Protein AF-A0A139ADJ4-F1 (afdb_monomer_lite)

Secondary structure (DSSP, 8-state):
---HHHHHHHTHHHHHHS--SEEE-SSS-GGGGGG-TT--EEE---S-B-GGGTB-TTSPBPP-SS--EEEE--GGGB-HHHHHHHHHHHHTTS-TT--EEEEEEPPSTT--TT--GGG--HHHHHTT-TTHHHHHHHHHHHHH-TT-EEEEEESSHHHHHHHHHHH--TTS-TTEEEEE------EEE--TTT--EEE-------TT----

Organism: Gonapodya prolifera (strain JEL478) (NCBI:txid1344416)

Foldseek 3Di:
DDFPVNVCVVCLVVQQPPLDQEDEEEADALLSVVSRQNHAHYHYAYQAQDLCSQAPPVLAGAAHERHAEAEDEALLRYDLNNLVSVLVNVVVVRYVRHQEYEHEHDDWDPCDVPNDLVPDDLVNRLVPTSSNSSLVSVQVSCVSRVSYAYEYEYQDPSRLSSCCVRRPDPPGDPSYHYDYDDQDDWDWDDDPPPDIDTDRPPPPVDPPDDDD

Sequence (212 aa):
MRSAEAILLGERQTIKHLRATHLVLDGAPISMLYLFPDLRYYEGSCKEVVPSTFTTSNSRGRRHEHLESLDMCSIDRLHDDAVADLSAAIRSGCFPRLREIRVTSHPAPELEPGTNVEELDDAYALDIDLCAPTVLALLKLVDECPDISVSVICDNERMEKAFRLLYIKDDTPRRLRVSTFRQAPLTTLESPLGGGISVVDMFDVWPGQRYR

Structure (mmCIF, N/CA/C/O backbone):
data_AF-A0A139ADJ4-F1
#
_entry.id   AF-A0A139ADJ4-F1
#
loop_
_atom_site.group_PDB
_atom_site.id
_atom_site.type_symbol
_atom_site.label_atom_id
_atom_site.label_alt_id
_atom_site.label_comp_id
_atom_site.label_asym_id
_atom_site.label_entity_id
_atom_site.label_seq_id
_atom_site.pdbx_PDB_ins_code
_atom_site.Cartn_x
_atom_site.Cartn_y
_atom_site.Cartn_z
_atom_site.occupancy
_atom_site.B_iso_or_equiv
_atom_site.auth_seq_id
_atom_site.auth_comp_id
_atom_site.auth_asym_id
_atom_site.auth_atom_id
_atom_site.pdbx_PDB_model_num
ATOM 1 N N . MET A 1 1 ? 18.086 11.435 20.944 1.00 55.53 1 MET A N 1
ATOM 2 C CA . MET A 1 1 ? 16.793 11.859 20.358 1.00 55.53 1 MET A CA 1
ATOM 3 C C . MET A 1 1 ? 15.823 10.690 20.479 1.00 55.53 1 MET A C 1
ATOM 5 O O . MET A 1 1 ? 16.258 9.575 20.222 1.00 55.53 1 MET A O 1
ATOM 9 N N . ARG A 1 2 ? 14.577 10.887 20.935 1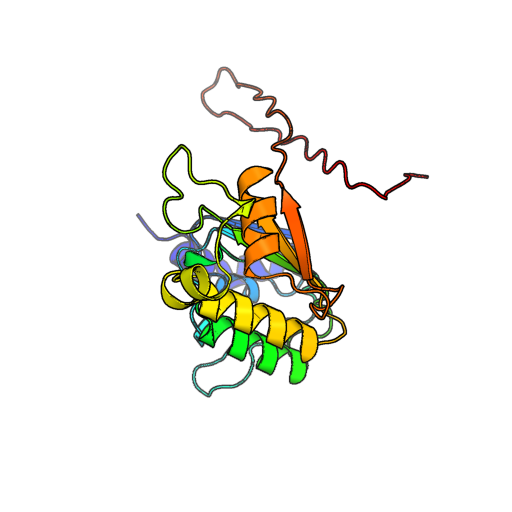.00 61.56 2 ARG A N 1
ATOM 10 C CA . ARG A 1 2 ? 13.563 9.810 20.910 1.00 61.56 2 ARG A CA 1
ATOM 11 C C . ARG A 1 2 ? 13.072 9.641 19.465 1.00 61.56 2 ARG A C 1
ATOM 13 O O . ARG A 1 2 ? 12.929 10.648 18.778 1.00 61.56 2 ARG A O 1
ATOM 20 N N . SER A 1 3 ? 12.867 8.408 19.001 1.00 75.75 3 SER A N 1
ATOM 21 C CA . SER A 1 3 ? 12.292 8.149 17.672 1.00 75.75 3 SER A CA 1
ATOM 22 C C . SER A 1 3 ? 10.836 8.629 17.609 1.00 75.75 3 SER A C 1
ATOM 24 O O . SER A 1 3 ? 10.172 8.708 18.646 1.00 75.75 3 SER A O 1
ATOM 26 N N . ALA A 1 4 ? 10.327 8.924 16.407 1.00 70.38 4 ALA A N 1
ATOM 27 C CA . ALA A 1 4 ? 8.918 9.283 16.203 1.00 70.38 4 ALA A CA 1
ATOM 28 C C . ALA A 1 4 ? 7.976 8.215 16.791 1.00 70.38 4 ALA A C 1
ATOM 30 O O . ALA A 1 4 ? 7.027 8.536 17.499 1.00 70.38 4 ALA A O 1
ATOM 31 N N . GLU A 1 5 ? 8.317 6.939 16.604 1.00 75.25 5 GLU A N 1
ATOM 32 C CA . GLU A 1 5 ? 7.621 5.804 17.211 1.00 75.25 5 GLU A CA 1
ATOM 33 C C . GLU A 1 5 ? 7.545 5.899 18.744 1.00 75.25 5 GLU A C 1
ATOM 35 O O . GLU A 1 5 ? 6.466 5.773 19.320 1.00 75.25 5 GLU A O 1
ATOM 40 N N . ALA A 1 6 ? 8.666 6.171 19.422 1.00 75.75 6 ALA A N 1
ATOM 41 C CA . ALA A 1 6 ? 8.693 6.255 20.882 1.00 75.75 6 ALA A CA 1
ATOM 42 C C . ALA A 1 6 ? 7.827 7.408 21.422 1.00 75.75 6 ALA A C 1
ATOM 44 O O . ALA A 1 6 ? 7.262 7.298 22.511 1.00 75.75 6 ALA A O 1
ATOM 45 N N . ILE A 1 7 ? 7.713 8.504 20.666 1.00 77.06 7 ILE A N 1
ATOM 46 C CA . ILE A 1 7 ? 6.838 9.633 21.000 1.00 77.06 7 ILE A CA 1
ATOM 47 C C . ILE A 1 7 ? 5.369 9.225 20.824 1.00 77.06 7 ILE A C 1
ATOM 49 O O . ILE A 1 7 ? 4.577 9.379 21.753 1.00 77.06 7 ILE A O 1
ATOM 53 N N . LEU A 1 8 ? 5.016 8.640 19.675 1.00 77.44 8 LEU A N 1
ATOM 54 C CA . LEU A 1 8 ? 3.642 8.230 19.365 1.00 77.44 8 LEU A CA 1
ATOM 55 C C . LEU A 1 8 ? 3.119 7.161 20.334 1.00 77.44 8 LEU A C 1
ATOM 57 O O . LEU A 1 8 ? 1.976 7.229 20.786 1.00 77.44 8 LEU A O 1
ATOM 61 N N . LEU A 1 9 ? 3.957 6.195 20.711 1.00 83.06 9 LEU A N 1
ATOM 62 C CA . LEU A 1 9 ? 3.585 5.173 21.690 1.00 83.06 9 LEU A CA 1
ATOM 63 C C . LEU A 1 9 ? 3.356 5.761 23.089 1.00 83.06 9 LEU A C 1
ATOM 65 O O . LEU A 1 9 ? 2.451 5.302 23.791 1.00 83.06 9 LEU A O 1
ATOM 69 N N . GLY A 1 10 ? 4.126 6.783 23.478 1.00 80.12 10 GLY A N 1
ATOM 70 C CA . GLY A 1 10 ? 3.938 7.504 24.741 1.00 80.12 10 GLY A CA 1
ATOM 71 C C . GLY A 1 10 ? 2.610 8.264 24.808 1.00 80.12 10 GLY A C 1
ATOM 72 O O . GLY A 1 10 ? 1.977 8.301 25.859 1.00 80.12 10 GLY A O 1
ATOM 73 N N . GLU A 1 11 ? 2.142 8.780 23.670 1.00 81.44 11 GLU A N 1
ATOM 74 C CA . GLU A 1 11 ? 0.928 9.602 23.553 1.00 81.44 11 GLU A CA 1
ATOM 75 C C . GLU A 1 11 ? -0.308 8.823 23.074 1.00 81.44 11 GLU A C 1
ATOM 77 O O . GLU A 1 11 ? -1.319 9.407 22.680 1.00 81.44 11 GLU A O 1
ATOM 82 N N . ARG A 1 12 ? -0.274 7.485 23.114 1.00 80.75 12 ARG A N 1
ATOM 83 C CA . ARG A 1 12 ? -1.311 6.623 22.520 1.00 80.75 12 ARG A CA 1
ATOM 84 C C . ARG A 1 12 ? -2.745 6.969 22.935 1.00 80.75 12 ARG A C 1
ATOM 86 O O . ARG A 1 12 ? -3.655 6.822 22.123 1.00 80.75 12 ARG A O 1
ATOM 93 N N . GLN A 1 13 ? -2.977 7.359 24.190 1.00 80.25 13 GLN A N 1
ATOM 94 C CA . GLN A 1 13 ? -4.330 7.714 24.642 1.00 80.25 13 GLN A CA 1
ATOM 95 C C . GLN A 1 13 ? -4.777 9.051 24.052 1.00 80.25 13 GLN A C 1
ATOM 97 O O . GLN A 1 13 ? -5.876 9.136 23.515 1.00 80.25 13 GLN A O 1
ATOM 102 N N . THR A 1 14 ? -3.899 10.053 24.068 1.00 73.94 14 THR A N 1
ATOM 103 C CA . THR A 1 14 ? -4.124 11.358 23.438 1.00 73.94 14 THR A CA 1
ATOM 104 C C . THR A 1 14 ? -4.432 11.198 21.950 1.00 73.94 14 THR A C 1
ATOM 106 O O . THR A 1 14 ? -5.425 11.735 21.463 1.00 73.94 14 THR A O 1
ATOM 109 N N . ILE A 1 15 ? -3.645 10.381 21.243 1.00 74.38 15 ILE A N 1
ATOM 110 C CA . ILE A 1 15 ? -3.785 10.144 19.799 1.00 74.38 15 ILE A CA 1
ATOM 111 C C . ILE A 1 15 ? -5.160 9.578 19.438 1.00 74.38 15 ILE A C 1
ATOM 113 O O . ILE A 1 15 ? -5.787 10.046 18.488 1.00 74.38 15 ILE A O 1
ATOM 117 N N . LYS A 1 16 ? -5.683 8.631 20.225 1.00 76.06 16 LYS A N 1
ATOM 118 C CA . LYS A 1 16 ? -7.023 8.067 19.993 1.00 76.06 16 LYS A CA 1
ATOM 119 C C . LYS A 1 16 ? -8.135 9.116 20.042 1.00 76.06 16 LYS A C 1
ATOM 121 O O . LYS A 1 16 ? -9.182 8.908 19.440 1.00 76.06 16 LYS A O 1
ATOM 126 N N . HIS A 1 17 ? -7.929 10.226 20.748 1.00 73.31 17 HIS A N 1
ATOM 127 C CA . HIS A 1 17 ? -8.907 11.307 20.842 1.00 73.31 17 HIS A CA 1
ATOM 128 C C . HIS A 1 17 ? -8.806 12.332 19.704 1.00 73.31 17 HIS A C 1
ATOM 130 O O . HIS A 1 17 ? -9.743 13.111 19.532 1.00 73.31 17 HIS A O 1
ATOM 136 N N . LEU A 1 18 ? -7.730 12.322 18.905 1.00 72.44 18 LEU A N 1
ATOM 137 C CA . LEU A 1 18 ? -7.499 13.312 17.845 1.00 72.44 18 LEU A CA 1
ATOM 138 C C . LEU A 1 18 ? -8.463 13.185 16.657 1.00 72.44 18 LEU A C 1
ATOM 140 O O . LEU A 1 18 ? -8.555 14.123 15.870 1.00 72.44 18 LEU A O 1
ATOM 144 N N . ARG A 1 19 ? -9.183 12.058 16.516 1.00 78.31 19 ARG A N 1
ATOM 145 C CA . ARG A 1 19 ? -10.105 11.778 15.391 1.00 78.31 19 ARG A CA 1
ATOM 146 C C . ARG A 1 19 ? -9.491 12.084 14.017 1.00 78.31 19 ARG A C 1
ATOM 148 O O . ARG A 1 19 ? -10.180 12.537 13.104 1.00 78.31 19 ARG A O 1
ATOM 155 N N . ALA A 1 20 ? -8.180 11.886 13.884 1.00 78.88 20 ALA A N 1
ATOM 156 C CA . ALA A 1 20 ? -7.476 12.166 12.646 1.00 78.88 20 ALA A CA 1
ATOM 157 C C . ALA A 1 20 ? -7.939 11.185 11.564 1.00 78.88 20 ALA A C 1
ATOM 159 O O . ALA A 1 20 ? -7.925 9.972 11.765 1.00 78.88 20 ALA A O 1
ATOM 160 N N . THR A 1 21 ? -8.348 11.727 10.422 1.00 84.69 21 THR A N 1
ATOM 161 C CA . THR A 1 21 ? -8.790 10.961 9.248 1.00 84.69 21 THR A CA 1
ATOM 162 C C . THR A 1 21 ? -7.719 10.902 8.165 1.00 84.69 21 THR A C 1
ATOM 164 O O . THR A 1 21 ? -7.756 10.007 7.325 1.00 84.69 21 THR A O 1
ATOM 167 N N . HIS A 1 22 ? -6.747 11.811 8.215 1.00 86.00 22 HIS A N 1
ATOM 168 C CA . HIS A 1 22 ? -5.569 11.833 7.365 1.00 86.00 22 HIS A CA 1
ATOM 169 C C . HIS A 1 22 ? -4.328 11.950 8.257 1.00 86.00 22 HIS A C 1
ATOM 171 O O . HIS A 1 22 ? -4.284 12.800 9.150 1.00 86.00 22 HIS A O 1
ATOM 177 N N . LEU A 1 23 ? -3.353 11.071 8.044 1.00 82.62 23 LEU A N 1
ATOM 178 C CA . LEU A 1 23 ? -2.097 11.024 8.772 1.00 82.62 23 LEU A CA 1
ATOM 179 C C . LEU A 1 23 ? -0.923 10.973 7.800 1.00 82.62 23 LEU A C 1
ATOM 181 O O . LEU A 1 23 ? -0.837 10.041 7.007 1.00 82.62 23 LEU A O 1
ATOM 185 N N . VAL A 1 24 ? 0.003 11.917 7.963 1.00 85.44 24 VAL A N 1
ATOM 186 C CA . VAL A 1 24 ? 1.307 11.908 7.299 1.00 85.44 24 VAL A CA 1
ATOM 187 C C . VAL A 1 24 ? 2.379 11.601 8.345 1.00 85.44 24 VAL A C 1
ATOM 189 O O . VAL A 1 24 ? 2.508 12.343 9.323 1.00 85.44 24 VAL A O 1
ATOM 192 N N . LEU A 1 25 ? 3.131 10.510 8.184 1.00 78.69 25 LEU A N 1
ATOM 193 C CA . LEU A 1 25 ? 4.227 10.134 9.083 1.00 78.69 25 LEU A CA 1
ATOM 194 C C . LEU A 1 25 ? 5.515 9.843 8.315 1.00 78.69 25 LEU A C 1
ATOM 196 O O . LEU A 1 25 ? 5.689 8.765 7.753 1.00 78.69 25 LEU A O 1
ATOM 200 N N . ASP A 1 26 ? 6.463 10.771 8.394 1.00 78.81 26 ASP A N 1
ATOM 201 C CA . ASP A 1 26 ? 7.805 10.574 7.855 1.00 78.81 26 ASP A CA 1
ATOM 202 C C . ASP A 1 26 ? 8.714 9.860 8.870 1.00 78.81 26 ASP A C 1
ATOM 204 O O . ASP A 1 26 ? 8.785 10.218 10.052 1.00 78.81 26 ASP A O 1
ATOM 208 N N . GLY A 1 27 ? 9.393 8.806 8.422 1.00 75.31 27 GLY A N 1
ATOM 209 C CA . GLY A 1 27 ? 10.384 8.060 9.194 1.00 75.31 27 GLY A CA 1
ATOM 210 C C . GLY A 1 27 ? 9.821 7.171 10.307 1.00 75.31 27 GLY A C 1
ATOM 211 O O . GLY A 1 27 ? 10.606 6.570 11.048 1.00 75.31 27 GLY A O 1
ATOM 212 N N . ALA A 1 28 ? 8.496 7.063 10.443 1.00 79.75 28 ALA A N 1
ATOM 213 C CA . ALA A 1 28 ? 7.850 6.157 11.390 1.00 79.75 28 ALA A CA 1
ATOM 214 C C . ALA A 1 28 ? 7.459 4.823 10.721 1.00 79.75 28 ALA A C 1
ATOM 216 O O . ALA A 1 28 ? 7.192 4.791 9.520 1.00 79.75 28 ALA A O 1
ATOM 217 N N . PRO A 1 29 ? 7.385 3.710 11.475 1.00 85.88 29 PRO A N 1
ATOM 218 C CA . PRO A 1 29 ? 6.854 2.456 10.947 1.00 85.88 29 PRO A CA 1
ATOM 219 C C . PRO A 1 29 ? 5.384 2.592 10.522 1.00 85.88 29 PRO A C 1
ATOM 221 O O . PRO A 1 29 ? 4.585 3.186 11.251 1.00 85.88 29 PRO A O 1
ATOM 224 N N . ILE A 1 30 ? 4.994 1.945 9.417 1.00 89.12 30 ILE A N 1
ATOM 225 C CA . ILE A 1 30 ? 3.591 1.907 8.947 1.00 89.12 30 ILE A CA 1
ATOM 226 C C . ILE A 1 30 ? 2.646 1.351 10.020 1.00 89.12 30 ILE A C 1
ATOM 228 O O . ILE A 1 30 ? 1.502 1.782 10.140 1.00 89.12 30 ILE A O 1
ATOM 232 N N . SER A 1 31 ? 3.135 0.462 10.890 1.00 89.56 31 SER A N 1
ATOM 233 C CA . SER A 1 31 ? 2.360 -0.085 12.010 1.00 89.56 31 SER A CA 1
ATOM 234 C C . SER A 1 31 ? 1.840 0.979 12.995 1.00 89.56 31 SER A C 1
ATOM 236 O O . SER A 1 31 ? 0.962 0.682 13.807 1.00 89.56 31 SER A O 1
ATOM 238 N N . MET A 1 32 ? 2.312 2.227 12.922 1.00 87.31 32 MET A N 1
ATOM 239 C CA . MET A 1 32 ? 1.748 3.337 13.693 1.00 87.31 32 MET A CA 1
ATOM 240 C C . MET A 1 32 ? 0.324 3.710 13.266 1.00 87.31 32 MET A C 1
ATOM 242 O O . MET A 1 32 ? -0.399 4.289 14.079 1.00 87.31 32 MET A O 1
ATOM 246 N N . LEU A 1 33 ? -0.131 3.323 12.066 1.00 89.12 33 LEU A N 1
ATOM 247 C CA . LEU A 1 33 ? -1.505 3.574 11.612 1.00 89.12 33 LEU A CA 1
ATOM 248 C C . LEU A 1 33 ? -2.556 3.023 12.593 1.00 89.12 33 LEU A C 1
ATOM 250 O O . LEU A 1 33 ? -3.575 3.662 12.828 1.00 89.12 33 LEU A O 1
ATOM 254 N N . TYR A 1 34 ? -2.270 1.912 13.288 1.00 91.56 34 TYR A N 1
ATOM 255 C CA . TYR A 1 34 ? -3.208 1.309 14.250 1.00 91.56 34 TYR A CA 1
ATOM 256 C C . TYR A 1 34 ? -3.380 2.114 15.549 1.00 91.56 34 TYR A C 1
ATOM 258 O O . TYR A 1 34 ? -4.182 1.739 16.410 1.00 91.56 34 TYR A O 1
ATOM 266 N N . LEU A 1 35 ? -2.625 3.201 15.737 1.00 87.12 35 LEU A N 1
ATOM 267 C CA . LEU A 1 35 ? -2.868 4.154 16.821 1.00 87.12 35 LEU A CA 1
ATOM 268 C C . LEU A 1 35 ? -4.049 5.091 16.509 1.00 87.12 35 LEU A C 1
ATOM 270 O O . LEU A 1 35 ? -4.613 5.660 17.444 1.00 87.12 35 LEU A O 1
ATOM 274 N N . PHE A 1 36 ? -4.450 5.204 15.238 1.00 87.62 36 PHE A N 1
ATOM 275 C CA . PHE A 1 36 ? -5.425 6.169 14.731 1.00 87.62 36 PHE A CA 1
ATOM 276 C C . PHE A 1 36 ? -6.691 5.454 14.230 1.00 87.62 36 PHE A C 1
ATOM 278 O O . PHE A 1 36 ? -6.807 5.167 13.046 1.00 87.62 36 PHE A O 1
ATOM 285 N N . PRO A 1 37 ? -7.670 5.158 15.102 1.00 88.81 37 PRO A N 1
ATOM 286 C CA . PRO A 1 37 ? -8.801 4.298 14.743 1.00 88.81 37 PRO A CA 1
ATOM 287 C C . PRO A 1 37 ? -9.677 4.850 13.606 1.00 88.81 37 PRO A C 1
ATOM 289 O O . PRO A 1 37 ? -10.228 4.065 12.840 1.00 88.81 37 PRO A O 1
ATOM 292 N N . ASP A 1 38 ? -9.785 6.177 13.484 1.00 85.31 38 ASP A N 1
ATOM 293 C CA . ASP A 1 38 ? -10.622 6.869 12.490 1.00 85.31 38 ASP A CA 1
ATOM 294 C C . ASP A 1 38 ? -9.893 7.164 11.167 1.00 85.31 38 ASP A C 1
ATOM 296 O O . ASP A 1 38 ? -10.443 7.838 10.288 1.00 85.31 38 ASP A O 1
ATOM 300 N N . LEU A 1 39 ? -8.658 6.676 11.021 1.00 88.31 39 LEU A N 1
ATOM 301 C CA . LEU A 1 39 ? -7.810 6.975 9.877 1.00 88.31 39 LEU A CA 1
ATOM 302 C C . LEU A 1 39 ? -8.406 6.435 8.575 1.00 88.31 39 LEU A C 1
ATOM 304 O O . LEU A 1 39 ? -8.801 5.272 8.494 1.00 88.31 39 LEU A O 1
ATOM 308 N N . ARG A 1 40 ? -8.425 7.281 7.545 1.00 90.00 40 ARG A N 1
ATOM 309 C CA . ARG A 1 40 ? -8.871 6.948 6.187 1.00 90.00 40 ARG A CA 1
ATOM 310 C C . ARG A 1 40 ? -7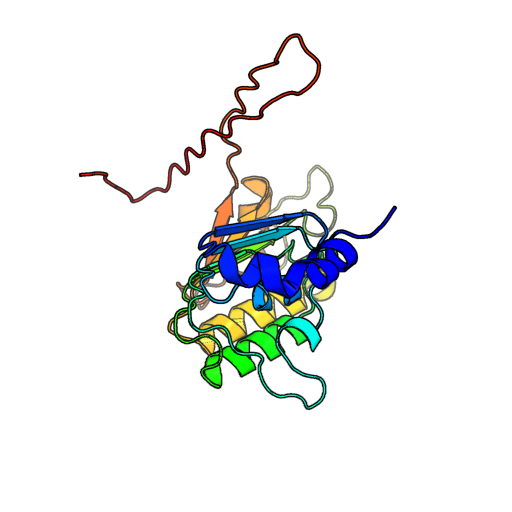.737 7.016 5.179 1.00 90.00 40 ARG A C 1
ATOM 312 O O . ARG A 1 40 ? -7.665 6.157 4.308 1.00 90.00 40 ARG A O 1
ATOM 319 N N . TYR A 1 41 ? -6.847 7.990 5.328 1.00 89.81 41 TYR A N 1
ATOM 320 C CA . TYR A 1 41 ? -5.728 8.217 4.418 1.00 89.81 41 TYR A CA 1
ATOM 321 C C . TYR A 1 41 ? -4.428 8.177 5.214 1.00 89.81 41 TYR A C 1
ATOM 323 O O . TYR A 1 41 ? -4.243 8.979 6.130 1.00 89.81 41 TYR A O 1
ATOM 331 N N . TYR A 1 42 ? -3.564 7.216 4.905 1.00 88.31 42 TYR A N 1
ATOM 332 C CA . TYR A 1 42 ? -2.220 7.140 5.464 1.00 88.31 42 TYR A CA 1
ATOM 333 C C . TYR A 1 42 ? -1.204 7.503 4.389 1.00 88.31 42 TYR A C 1
ATOM 335 O O . TYR A 1 42 ? -1.214 6.886 3.326 1.00 88.31 42 TYR A O 1
ATOM 343 N N . GLU A 1 43 ? -0.321 8.443 4.702 1.00 86.50 43 GLU A N 1
ATOM 344 C CA . GLU A 1 43 ? 0.832 8.807 3.888 1.00 86.50 43 GLU A CA 1
ATOM 345 C C . GLU A 1 43 ? 2.101 8.640 4.727 1.00 86.50 43 GLU A C 1
ATOM 347 O O . GLU A 1 43 ? 2.231 9.236 5.798 1.00 86.50 43 GLU A O 1
ATOM 352 N N . GLY A 1 44 ? 3.044 7.798 4.303 1.00 71.81 44 GLY A N 1
ATOM 353 C CA . GLY A 1 44 ? 4.228 7.562 5.124 1.00 71.81 44 GLY A CA 1
ATOM 354 C C . GLY A 1 44 ? 5.455 7.089 4.368 1.00 71.81 44 GLY A C 1
ATOM 355 O O . GLY A 1 44 ? 5.489 5.998 3.803 1.00 71.81 44 GLY A O 1
ATOM 356 N N . SER A 1 45 ? 6.529 7.866 4.473 1.00 70.69 45 SER A N 1
ATOM 357 C CA . SER A 1 45 ? 7.884 7.458 4.106 1.00 70.69 45 SER A CA 1
ATOM 358 C C . SER A 1 45 ? 8.496 6.653 5.248 1.00 70.69 45 SER A C 1
ATOM 360 O O . SER A 1 45 ? 9.208 7.164 6.114 1.00 70.69 45 SER A O 1
ATOM 362 N N . CYS A 1 46 ? 8.218 5.354 5.278 1.00 71.38 46 CYS A N 1
ATOM 363 C CA . CYS A 1 46 ? 8.890 4.461 6.215 1.00 71.38 46 CYS A CA 1
ATOM 364 C C . CYS A 1 46 ? 10.244 3.976 5.663 1.00 71.38 46 CYS A C 1
ATOM 366 O O . CYS A 1 46 ? 10.529 4.027 4.461 1.00 71.38 46 CYS A O 1
ATOM 368 N N . LYS A 1 47 ? 11.118 3.528 6.571 1.00 73.12 47 LYS A N 1
ATOM 369 C CA . LYS A 1 47 ? 12.408 2.934 6.190 1.00 73.12 47 LYS A CA 1
ATOM 370 C C . LYS A 1 47 ? 12.240 1.574 5.524 1.00 73.12 47 LYS A C 1
ATOM 372 O O . LYS A 1 47 ? 13.022 1.255 4.644 1.00 73.12 47 LYS A O 1
ATOM 377 N N . GLU A 1 48 ? 11.250 0.808 5.965 1.00 81.88 48 GLU A N 1
ATOM 378 C CA . GLU A 1 48 ? 11.018 -0.564 5.532 1.00 81.88 48 GLU A CA 1
ATOM 379 C C . GLU A 1 48 ? 9.599 -0.983 5.929 1.00 81.88 48 GLU A C 1
ATOM 381 O O . GLU A 1 48 ? 9.125 -0.630 7.019 1.00 81.88 48 GLU A O 1
ATOM 386 N N . VAL A 1 49 ? 8.937 -1.752 5.066 1.00 84.44 49 VAL A N 1
ATOM 387 C CA . VAL A 1 49 ? 7.678 -2.433 5.392 1.00 84.44 49 VAL A CA 1
ATOM 388 C C . VAL A 1 49 ? 7.958 -3.918 5.507 1.00 84.44 49 VAL A C 1
ATOM 390 O O . VAL A 1 49 ? 8.179 -4.607 4.515 1.00 84.44 49 VAL A O 1
ATOM 393 N N . VAL A 1 50 ? 7.928 -4.399 6.746 1.00 85.12 50 VAL A N 1
ATOM 394 C CA . VAL A 1 50 ? 8.172 -5.803 7.096 1.00 85.12 50 VAL A CA 1
ATOM 395 C C . VAL A 1 50 ? 6.859 -6.572 7.279 1.00 85.12 50 VAL A C 1
ATOM 397 O O . VAL A 1 50 ? 5.838 -5.945 7.591 1.00 85.12 50 VAL A O 1
ATOM 400 N N . PRO A 1 51 ? 6.860 -7.916 7.202 1.00 79.38 51 PRO A N 1
ATOM 401 C CA . PRO A 1 51 ? 5.639 -8.734 7.313 1.00 79.38 51 PRO A CA 1
ATOM 402 C C . PRO A 1 51 ? 4.807 -8.454 8.577 1.00 79.38 51 PRO A C 1
ATOM 404 O O . PRO A 1 51 ? 3.594 -8.244 8.531 1.00 79.38 51 PRO A O 1
ATOM 407 N N . SER A 1 52 ? 5.484 -8.257 9.715 1.00 86.94 52 SER A N 1
ATOM 408 C CA . SER A 1 52 ? 4.846 -7.948 11.009 1.00 86.94 52 SER A CA 1
ATOM 409 C C . SER A 1 52 ? 4.065 -6.618 11.070 1.00 86.94 52 SER A C 1
ATOM 411 O O . SER A 1 52 ? 3.430 -6.309 12.087 1.00 86.94 52 SER A O 1
ATOM 413 N N . THR A 1 53 ? 4.090 -5.823 9.996 1.00 90.38 53 THR A N 1
ATOM 414 C CA . THR A 1 53 ? 3.293 -4.598 9.845 1.00 90.38 53 THR A CA 1
ATOM 415 C C . THR A 1 53 ? 1.800 -4.908 9.793 1.00 90.38 53 THR A C 1
ATOM 417 O O . THR A 1 53 ? 1.007 -4.226 10.449 1.00 90.38 53 THR A O 1
ATOM 420 N N . PHE A 1 54 ? 1.402 -5.941 9.049 1.00 93.06 54 PHE A N 1
ATOM 421 C CA . PHE A 1 54 ? -0.009 -6.273 8.816 1.00 93.06 54 PHE A CA 1
ATOM 422 C C . PHE A 1 54 ? -0.483 -7.465 9.635 1.00 93.06 54 PHE A C 1
ATOM 424 O O . PHE A 1 54 ? -1.686 -7.680 9.768 1.00 93.06 54 PHE A O 1
ATOM 431 N N . THR A 1 55 ? 0.440 -8.191 10.258 1.00 91.75 55 THR A N 1
ATOM 432 C CA . THR A 1 55 ? 0.143 -9.337 11.111 1.00 91.75 55 THR A CA 1
ATOM 433 C C . THR A 1 55 ? 0.527 -9.082 12.571 1.00 91.75 55 THR A C 1
ATOM 435 O O . THR A 1 55 ? 1.358 -8.244 12.933 1.00 91.75 55 THR A O 1
ATOM 438 N N . THR A 1 56 ? -0.172 -9.739 13.484 1.00 89.56 56 THR A N 1
ATOM 439 C CA . THR A 1 56 ? 0.200 -9.830 14.898 1.00 89.56 56 THR A CA 1
ATOM 440 C C . THR A 1 56 ? 1.266 -10.911 15.087 1.00 89.56 56 THR A C 1
ATOM 442 O O . THR A 1 56 ? 1.511 -11.728 14.205 1.00 89.56 56 THR A O 1
ATOM 445 N N . SER A 1 57 ? 1.859 -10.993 16.280 1.00 86.88 57 SER A N 1
ATOM 446 C CA . SER A 1 57 ? 2.845 -12.035 16.618 1.00 86.88 57 SER A CA 1
ATOM 447 C C . SER A 1 57 ? 2.311 -13.474 16.550 1.00 86.88 57 SER A C 1
ATOM 449 O O . SER A 1 57 ? 3.097 -14.413 16.550 1.00 86.88 57 SER A O 1
ATOM 451 N N . ASN A 1 58 ? 0.989 -13.661 16.496 1.00 87.56 58 ASN A N 1
ATOM 452 C CA . ASN A 1 58 ? 0.334 -14.953 16.276 1.00 87.56 58 ASN A CA 1
ATOM 453 C C . ASN A 1 58 ? -0.251 -15.089 14.859 1.00 87.56 58 ASN A C 1
ATOM 455 O O . ASN A 1 58 ? -1.229 -15.815 14.677 1.00 87.56 58 ASN A O 1
ATOM 459 N N . SER A 1 59 ? 0.306 -14.356 13.889 1.00 86.19 59 SER A N 1
ATOM 460 C CA . SER A 1 59 ? -0.038 -14.422 12.461 1.00 86.19 59 SER A CA 1
ATOM 461 C C . SER A 1 59 ? -1.494 -14.075 12.133 1.00 86.19 59 SER A C 1
ATOM 463 O O . SER A 1 59 ? -2.015 -14.473 11.095 1.00 86.19 59 SER A O 1
ATOM 465 N N . ARG A 1 60 ? -2.186 -13.330 13.005 1.00 90.56 60 ARG A N 1
ATOM 466 C CA . ARG A 1 60 ? -3.524 -12.803 12.703 1.00 90.56 60 ARG A CA 1
ATOM 467 C C . ARG A 1 60 ? -3.395 -11.456 12.011 1.00 90.56 60 ARG A C 1
ATOM 469 O O . ARG A 1 60 ? -2.602 -10.623 12.438 1.00 90.56 60 ARG A O 1
ATOM 476 N N . GLY A 1 61 ? -4.218 -11.208 10.997 1.00 92.19 61 GLY A N 1
ATOM 477 C CA . GLY A 1 61 ? -4.289 -9.894 10.366 1.00 92.19 61 GLY A CA 1
ATOM 478 C C . GLY A 1 61 ? -4.677 -8.814 11.381 1.00 92.19 61 GLY A C 1
ATOM 479 O O . GLY A 1 61 ? -5.667 -8.943 12.111 1.00 92.19 61 GLY A O 1
ATOM 480 N N . ARG A 1 62 ? -3.894 -7.740 11.444 1.00 94.56 62 ARG A N 1
ATOM 481 C CA . ARG A 1 62 ? -4.231 -6.537 12.204 1.00 94.56 62 ARG A CA 1
ATOM 482 C C . ARG A 1 62 ? -5.323 -5.787 11.461 1.00 94.56 62 ARG A C 1
ATOM 484 O O . ARG A 1 62 ? -5.258 -5.614 10.252 1.00 94.56 62 ARG A O 1
ATOM 491 N N . ARG A 1 63 ? -6.341 -5.359 12.198 1.00 95.75 63 ARG A N 1
ATOM 492 C CA . ARG A 1 63 ? -7.561 -4.790 11.628 1.00 95.75 63 ARG A CA 1
ATOM 493 C C . ARG A 1 63 ? -7.544 -3.266 11.663 1.00 95.75 63 ARG A C 1
ATOM 495 O O . ARG A 1 63 ? -7.179 -2.685 12.685 1.00 95.75 63 ARG A O 1
ATOM 502 N N . HIS A 1 64 ? -8.000 -2.649 10.576 1.00 95.81 64 HIS A N 1
ATOM 503 C CA . HIS A 1 64 ? -8.260 -1.219 10.475 1.00 95.81 64 HIS A CA 1
ATOM 504 C C . HIS A 1 64 ? -9.581 -0.959 9.730 1.00 95.81 64 HIS A C 1
ATOM 506 O O . HIS A 1 64 ? -9.685 -1.162 8.523 1.00 95.81 64 HIS A O 1
ATOM 512 N N . GLU A 1 65 ? -10.608 -0.498 10.447 1.00 95.56 65 GLU A N 1
ATOM 513 C CA . GLU A 1 65 ? -11.992 -0.418 9.936 1.00 95.56 65 GLU A CA 1
ATOM 514 C C . GLU A 1 65 ? -12.208 0.656 8.869 1.00 95.56 65 GLU A C 1
ATOM 516 O O . GLU A 1 65 ? -13.099 0.542 8.024 1.00 95.56 65 GLU A O 1
ATOM 521 N N . HIS A 1 66 ? -11.438 1.739 8.954 1.00 94.94 66 HIS A N 1
ATOM 522 C CA . HIS A 1 66 ? -11.725 2.975 8.232 1.00 94.94 66 HIS A CA 1
ATOM 523 C C . HIS A 1 66 ? -10.714 3.323 7.149 1.00 94.94 66 HIS A C 1
ATOM 525 O O . HIS A 1 66 ? -10.963 4.271 6.415 1.00 94.94 66 HIS A O 1
ATOM 531 N N . LEU A 1 67 ? -9.630 2.551 7.012 1.00 96.56 67 LEU A N 1
ATOM 532 C CA . LEU A 1 67 ? -8.564 2.877 6.070 1.00 96.56 67 LEU A CA 1
ATOM 533 C C . LEU A 1 67 ? -9.091 2.706 4.645 1.00 96.56 67 LEU A C 1
ATOM 535 O O . LEU A 1 67 ? -9.594 1.637 4.312 1.00 96.56 67 LEU A O 1
ATOM 539 N N . GLU A 1 68 ? -8.989 3.756 3.839 1.00 96.06 68 GLU A N 1
ATOM 540 C CA . GLU A 1 68 ? -9.451 3.826 2.449 1.00 96.06 68 GLU A CA 1
ATOM 541 C C . GLU A 1 68 ? -8.267 3.863 1.475 1.00 96.06 68 GLU A C 1
ATOM 543 O O . GLU A 1 68 ? -8.311 3.190 0.441 1.00 96.06 68 GLU A O 1
ATOM 548 N N . SER A 1 69 ? -7.201 4.583 1.841 1.00 95.06 69 SER A N 1
ATOM 549 C CA . SER A 1 69 ? -5.956 4.693 1.078 1.00 95.06 69 SER A CA 1
ATOM 550 C C . SER A 1 69 ? -4.740 4.459 1.966 1.00 95.06 69 SER A C 1
ATOM 552 O O . SER A 1 69 ? -4.646 5.023 3.062 1.00 95.06 69 SER A O 1
ATOM 554 N N . LEU A 1 70 ? -3.799 3.665 1.464 1.00 94.62 70 LEU A N 1
ATOM 555 C CA . LEU A 1 70 ? -2.524 3.372 2.104 1.00 94.62 70 LEU A CA 1
ATOM 556 C C . LEU A 1 70 ? -1.382 3.737 1.155 1.00 94.62 70 LEU A C 1
ATOM 558 O O . LEU A 1 70 ? -1.120 3.000 0.208 1.00 94.62 70 LEU A O 1
ATOM 562 N N . ASP A 1 71 ? -0.700 4.846 1.419 1.00 91.31 71 ASP A N 1
ATOM 563 C CA . ASP A 1 71 ? 0.579 5.145 0.783 1.00 91.31 71 ASP A CA 1
ATOM 564 C C . ASP A 1 71 ? 1.701 4.447 1.550 1.00 91.31 71 ASP A C 1
ATOM 566 O O . ASP A 1 71 ? 1.896 4.659 2.754 1.00 91.31 71 ASP A O 1
ATOM 570 N N . MET A 1 72 ? 2.388 3.552 0.860 1.00 87.50 72 MET A N 1
ATOM 571 C CA . MET A 1 72 ? 3.523 2.811 1.375 1.00 87.50 72 MET A CA 1
ATOM 572 C C . MET A 1 72 ? 4.814 3.453 0.870 1.00 87.50 72 MET A C 1
ATOM 574 O O . MET A 1 72 ? 4.828 4.247 -0.065 1.00 87.50 72 MET A O 1
ATOM 578 N N . CYS A 1 73 ? 5.931 3.093 1.496 1.00 83.12 73 CYS A N 1
ATOM 579 C CA . CYS A 1 73 ? 7.229 3.557 1.033 1.00 83.12 73 CYS A CA 1
ATOM 580 C C . CYS A 1 73 ? 7.537 3.081 -0.396 1.00 83.12 73 CYS A C 1
ATOM 582 O O . CYS A 1 73 ? 6.801 2.310 -1.016 1.00 83.12 73 CYS A O 1
ATOM 584 N N . SER A 1 74 ? 8.683 3.539 -0.889 1.00 86.56 74 SER A N 1
ATOM 585 C CA . SER A 1 74 ? 9.202 3.121 -2.179 1.00 86.56 74 SER A CA 1
ATOM 586 C C . SER A 1 74 ? 9.310 1.598 -2.305 1.00 86.56 74 SER A C 1
ATOM 588 O O . SER A 1 74 ? 9.618 0.909 -1.331 1.00 86.56 74 SER A O 1
ATOM 590 N N . ILE A 1 75 ? 9.055 1.083 -3.510 1.00 87.50 75 ILE A N 1
ATOM 591 C CA . ILE A 1 75 ? 9.016 -0.350 -3.834 1.00 87.50 75 ILE A CA 1
ATOM 592 C C . ILE A 1 75 ? 10.291 -1.079 -3.381 1.00 87.50 75 ILE A C 1
ATOM 594 O O . ILE A 1 75 ? 10.192 -2.195 -2.882 1.00 87.50 75 ILE A O 1
ATOM 598 N N . ASP A 1 76 ? 11.464 -0.445 -3.468 1.00 82.81 76 ASP A N 1
ATOM 599 C CA . ASP A 1 76 ? 12.757 -0.998 -3.023 1.00 82.81 76 ASP A CA 1
ATOM 600 C C . ASP A 1 76 ? 12.843 -1.240 -1.504 1.00 82.81 76 ASP A C 1
ATOM 602 O O . ASP A 1 76 ? 13.727 -1.948 -1.028 1.00 82.81 76 ASP A O 1
ATOM 606 N N . ARG A 1 77 ? 11.923 -0.660 -0.727 1.00 84.88 77 ARG A N 1
ATOM 607 C CA . ARG A 1 77 ? 11.832 -0.782 0.738 1.00 84.88 77 ARG A CA 1
ATOM 608 C C . ARG A 1 77 ? 10.637 -1.615 1.196 1.00 84.88 77 ARG A C 1
ATOM 610 O O . ARG A 1 77 ? 10.366 -1.710 2.399 1.00 84.88 77 ARG A O 1
ATOM 617 N N . LEU A 1 78 ? 9.892 -2.172 0.250 1.00 87.56 78 LEU A N 1
ATOM 618 C CA . LEU A 1 78 ? 8.712 -2.979 0.495 1.00 87.56 78 LEU A CA 1
ATOM 619 C C . LEU A 1 78 ? 9.065 -4.443 0.254 1.00 87.56 78 LEU A C 1
ATOM 62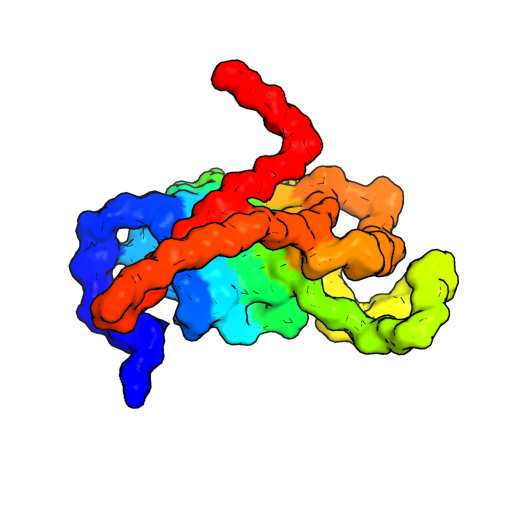1 O O . LEU A 1 78 ? 9.311 -4.848 -0.879 1.00 87.56 78 LEU A O 1
ATOM 625 N N . HIS A 1 79 ? 9.059 -5.241 1.320 1.00 90.12 79 HIS A N 1
ATOM 626 C CA . HIS A 1 79 ? 9.257 -6.681 1.198 1.00 90.12 79 HIS A CA 1
ATOM 627 C C . HIS A 1 79 ? 8.041 -7.335 0.537 1.00 90.12 79 HIS A C 1
ATOM 629 O O . HIS A 1 79 ? 6.895 -7.060 0.904 1.00 90.12 79 HIS A O 1
ATOM 635 N N . ASP A 1 80 ? 8.288 -8.252 -0.389 1.00 89.88 80 ASP A N 1
ATOM 636 C CA . ASP A 1 80 ? 7.275 -9.079 -1.045 1.00 89.88 80 ASP A CA 1
ATOM 637 C C . ASP A 1 80 ? 6.451 -9.893 -0.032 1.00 89.88 80 ASP A C 1
ATOM 639 O O . ASP A 1 80 ? 5.221 -9.933 -0.127 1.00 89.88 80 ASP A O 1
ATOM 643 N N . ASP A 1 81 ? 7.091 -10.419 1.017 1.00 91.31 81 ASP A N 1
ATOM 644 C CA . ASP A 1 81 ? 6.401 -11.068 2.142 1.00 91.31 81 ASP A CA 1
ATOM 645 C C . ASP A 1 81 ? 5.418 -10.120 2.856 1.00 91.31 81 ASP A C 1
ATOM 647 O O . ASP A 1 81 ? 4.347 -10.536 3.304 1.00 91.31 81 ASP A O 1
ATOM 651 N N . ALA A 1 82 ? 5.740 -8.826 2.951 1.00 92.12 82 ALA A N 1
ATOM 652 C CA . ALA A 1 82 ? 4.843 -7.853 3.567 1.00 92.12 82 ALA A CA 1
ATOM 653 C C . ALA A 1 82 ? 3.623 -7.556 2.685 1.00 92.12 82 ALA A C 1
ATOM 655 O O . ALA A 1 82 ? 2.518 -7.375 3.204 1.00 92.12 82 ALA A O 1
ATOM 656 N N . VAL A 1 83 ? 3.796 -7.565 1.361 1.00 94.38 83 VAL A N 1
ATOM 657 C CA . VAL A 1 83 ? 2.686 -7.474 0.400 1.00 94.38 83 VAL A CA 1
ATOM 658 C C . VAL A 1 83 ? 1.803 -8.722 0.471 1.00 94.38 83 VAL A C 1
ATOM 660 O O . VAL A 1 83 ? 0.574 -8.611 0.449 1.00 94.38 83 VAL A O 1
ATOM 663 N N . ALA A 1 84 ? 2.400 -9.908 0.622 1.00 92.94 84 ALA A N 1
ATOM 664 C CA . ALA A 1 84 ? 1.663 -11.155 0.805 1.00 92.94 84 ALA A CA 1
ATOM 665 C C . ALA A 1 84 ? 0.827 -11.148 2.100 1.00 92.94 84 ALA A C 1
ATOM 667 O O . ALA A 1 84 ? -0.361 -11.493 2.068 1.00 92.94 84 ALA A O 1
ATOM 668 N N . ASP A 1 85 ? 1.403 -10.684 3.213 1.00 93.44 85 ASP A N 1
ATOM 669 C CA . ASP A 1 85 ? 0.700 -10.515 4.492 1.00 93.44 85 ASP A CA 1
ATOM 670 C C . ASP A 1 85 ? -0.439 -9.488 4.389 1.00 93.44 85 ASP A C 1
ATOM 672 O O . ASP A 1 85 ? -1.532 -9.714 4.922 1.00 93.44 85 ASP A O 1
ATOM 676 N N . LEU A 1 86 ? -0.227 -8.384 3.663 1.00 95.06 86 LEU A N 1
ATOM 677 C CA . LEU A 1 86 ? -1.277 -7.404 3.383 1.00 95.06 86 LEU A CA 1
ATOM 678 C C . LEU A 1 86 ? -2.425 -8.029 2.578 1.00 95.06 86 LEU A C 1
ATOM 680 O O . LEU A 1 86 ? -3.584 -7.889 2.977 1.00 95.06 86 LEU A O 1
ATOM 684 N N . SER A 1 87 ? -2.127 -8.768 1.502 1.00 95.31 87 SER A N 1
ATOM 685 C CA . SER A 1 87 ? -3.144 -9.489 0.717 1.00 95.31 87 SER A CA 1
ATOM 686 C C . SER A 1 87 ? -3.950 -10.450 1.601 1.00 95.31 87 SER A C 1
ATOM 688 O O . SER A 1 87 ? -5.186 -10.451 1.584 1.00 95.31 87 SER A O 1
ATOM 690 N N . ALA A 1 88 ? -3.270 -11.241 2.437 1.00 94.00 88 ALA A N 1
ATOM 691 C CA . ALA A 1 88 ? -3.923 -12.170 3.356 1.00 94.00 88 ALA A CA 1
ATOM 692 C C . ALA A 1 88 ? -4.828 -11.447 4.370 1.00 94.00 88 ALA A C 1
ATOM 694 O O . ALA A 1 88 ? -5.951 -11.894 4.636 1.00 94.00 88 ALA A O 1
ATOM 695 N N . ALA A 1 89 ? -4.380 -10.311 4.910 1.00 94.75 89 ALA A N 1
ATOM 696 C CA . ALA A 1 89 ? -5.165 -9.501 5.834 1.00 94.75 89 ALA A CA 1
ATOM 697 C C . ALA A 1 89 ? -6.403 -8.884 5.155 1.00 94.75 89 ALA A C 1
ATOM 699 O O . ALA A 1 89 ? -7.498 -8.933 5.724 1.00 94.75 89 ALA A O 1
ATOM 700 N N . ILE A 1 90 ? -6.271 -8.362 3.929 1.00 96.31 90 ILE A N 1
ATOM 701 C CA . ILE A 1 90 ? -7.396 -7.825 3.144 1.00 96.31 90 ILE A CA 1
ATOM 702 C C . ILE A 1 90 ? -8.440 -8.918 2.901 1.00 96.31 90 ILE A C 1
ATOM 704 O O . ILE A 1 90 ? -9.609 -8.729 3.244 1.00 96.31 90 ILE A O 1
ATOM 708 N N . ARG A 1 91 ? -8.021 -10.094 2.414 1.00 95.00 91 ARG A N 1
ATOM 709 C CA . ARG A 1 91 ? -8.919 -11.242 2.182 1.00 95.00 91 ARG A CA 1
ATOM 710 C C . ARG A 1 91 ? -9.594 -11.749 3.455 1.00 95.00 91 ARG A C 1
ATOM 712 O O . ARG A 1 91 ? -10.716 -12.242 3.401 1.00 95.00 91 ARG A O 1
ATOM 719 N N . SER A 1 92 ? -8.943 -11.583 4.604 1.00 95.06 92 SER A N 1
ATOM 720 C CA . SER A 1 92 ? -9.505 -11.912 5.921 1.00 95.06 92 SER A CA 1
ATOM 721 C C . SER A 1 92 ? -10.471 -10.845 6.463 1.00 95.06 92 SER A C 1
ATOM 723 O O . SER A 1 92 ? -10.981 -10.982 7.576 1.00 95.06 92 SER A O 1
ATOM 725 N N . GLY A 1 93 ? -10.727 -9.768 5.712 1.00 95.62 93 GLY A N 1
ATOM 726 C CA . GLY A 1 93 ? -11.629 -8.687 6.110 1.00 95.62 93 GLY A CA 1
ATOM 727 C C . GLY A 1 93 ? -11.035 -7.727 7.143 1.00 95.62 93 GLY A C 1
ATOM 728 O O . GLY A 1 93 ? -11.783 -7.028 7.830 1.00 95.62 93 GLY A O 1
ATOM 729 N N . CYS A 1 94 ? -9.707 -7.682 7.283 1.00 96.56 94 CYS A N 1
ATOM 730 C CA . CYS A 1 94 ? -9.035 -6.765 8.206 1.00 96.56 94 CYS A CA 1
ATOM 731 C C . CYS A 1 94 ? -9.053 -5.308 7.721 1.00 96.56 94 CYS A C 1
ATOM 733 O O . CYS A 1 94 ? -8.915 -4.404 8.541 1.00 96.56 94 CYS A O 1
ATOM 735 N N . PHE A 1 95 ? -9.265 -5.082 6.422 1.00 97.06 95 PHE A N 1
ATOM 736 C CA . PHE A 1 95 ? -9.284 -3.760 5.790 1.00 97.06 95 PHE A CA 1
ATOM 737 C C . PHE A 1 95 ? -10.529 -3.593 4.903 1.00 97.06 95 PHE A C 1
ATOM 739 O O . PHE A 1 95 ? -10.420 -3.503 3.682 1.00 97.06 95 PHE A O 1
ATOM 746 N N . PRO A 1 96 ? -11.745 -3.573 5.480 1.00 96.69 96 PRO A N 1
ATOM 747 C CA . PRO A 1 96 ? -12.991 -3.654 4.708 1.00 96.69 96 PRO A CA 1
ATOM 748 C C . PRO A 1 96 ? -13.225 -2.461 3.765 1.00 96.69 96 PRO A C 1
ATOM 750 O O . PRO A 1 96 ? -13.972 -2.570 2.787 1.00 96.69 96 PRO A O 1
ATOM 753 N N . ARG A 1 97 ? -12.602 -1.314 4.059 1.00 96.88 97 ARG A N 1
ATOM 754 C CA . ARG A 1 97 ? -12.746 -0.068 3.298 1.00 96.88 97 ARG A CA 1
ATOM 755 C C . ARG A 1 97 ? -11.549 0.284 2.433 1.00 96.88 97 ARG A C 1
ATOM 757 O O . ARG A 1 97 ? -11.658 1.249 1.688 1.00 96.88 97 ARG A O 1
ATOM 764 N N . LEU A 1 98 ? -10.457 -0.476 2.500 1.00 97.31 98 LEU A N 1
ATOM 765 C CA . LEU A 1 98 ? -9.276 -0.167 1.706 1.00 97.31 98 LEU A CA 1
ATOM 766 C C . LEU A 1 98 ? -9.637 -0.337 0.231 1.00 97.31 98 LEU A C 1
ATOM 768 O O . LEU A 1 98 ? -10.301 -1.310 -0.137 1.00 97.31 98 LEU A O 1
ATOM 772 N N . ARG A 1 99 ? -9.269 0.648 -0.585 1.00 95.25 99 ARG A N 1
ATOM 773 C CA . ARG A 1 99 ? -9.521 0.672 -2.033 1.00 95.25 99 ARG A CA 1
ATOM 774 C C . ARG A 1 99 ? -8.275 1.042 -2.814 1.00 95.25 99 ARG A C 1
ATOM 776 O O . ARG A 1 99 ? -8.124 0.587 -3.941 1.00 95.25 99 ARG A O 1
ATOM 783 N N . GLU A 1 100 ? -7.387 1.834 -2.226 1.00 94.94 100 GLU A N 1
ATOM 784 C CA . GLU A 1 100 ? -6.178 2.289 -2.894 1.00 94.94 100 GLU A CA 1
ATOM 785 C C . GLU A 1 100 ? -4.931 1.965 -2.074 1.00 94.94 100 GLU A C 1
ATOM 787 O O . GLU A 1 100 ? -4.873 2.193 -0.866 1.00 94.94 100 GLU A O 1
ATOM 792 N N . ILE A 1 101 ? -3.929 1.433 -2.762 1.00 95.12 101 ILE A N 1
ATOM 793 C CA . ILE A 1 101 ? -2.570 1.292 -2.265 1.00 95.12 101 ILE A CA 1
ATOM 794 C C . ILE A 1 101 ? -1.677 2.118 -3.183 1.00 95.12 101 ILE A C 1
ATOM 796 O O . ILE A 1 101 ? -1.743 1.969 -4.404 1.00 95.12 101 ILE A O 1
ATOM 800 N N . ARG A 1 102 ? -0.839 2.973 -2.612 1.00 92.12 102 ARG A N 1
ATOM 801 C CA . ARG A 1 102 ? 0.159 3.739 -3.356 1.00 92.12 102 ARG A CA 1
ATOM 802 C C . ARG A 1 102 ? 1.546 3.280 -2.952 1.00 92.12 102 ARG A C 1
ATOM 804 O O . ARG A 1 102 ? 1.771 2.913 -1.802 1.00 92.12 102 ARG A O 1
ATOM 811 N N . VAL A 1 103 ? 2.438 3.235 -3.926 1.00 91.00 103 VAL A N 1
ATOM 812 C CA . VAL A 1 103 ? 3.861 2.968 -3.731 1.00 91.00 103 VAL A CA 1
ATOM 813 C C . VAL A 1 103 ? 4.631 3.904 -4.640 1.00 91.00 103 VAL A C 1
ATOM 815 O O . VAL A 1 103 ? 4.246 4.111 -5.795 1.00 91.00 103 VAL A O 1
ATOM 818 N N . THR A 1 104 ? 5.732 4.457 -4.154 1.00 87.25 104 THR A N 1
ATOM 819 C CA . THR A 1 104 ? 6.667 5.158 -5.033 1.00 87.25 104 THR A CA 1
ATOM 820 C C . THR A 1 104 ? 7.641 4.162 -5.655 1.00 87.25 104 THR A C 1
ATOM 822 O O . THR A 1 104 ? 7.927 3.102 -5.106 1.00 87.25 104 THR A O 1
ATOM 825 N N . SER A 1 105 ? 8.133 4.463 -6.845 1.00 82.38 105 SER A N 1
ATOM 826 C CA . SER A 1 105 ? 9.237 3.744 -7.465 1.00 82.38 105 SER A CA 1
ATOM 827 C C . SER A 1 105 ? 10.355 4.750 -7.680 1.00 82.38 105 SER A C 1
ATOM 829 O O . SER A 1 105 ? 10.272 5.605 -8.564 1.00 82.38 105 SER A O 1
ATOM 831 N N . HIS A 1 106 ? 11.377 4.649 -6.836 1.00 68.12 106 HIS A N 1
ATOM 832 C CA . HIS A 1 106 ? 12.688 5.263 -7.045 1.00 68.12 106 HIS A CA 1
ATOM 833 C C . HIS A 1 106 ? 13.532 4.361 -7.967 1.00 68.12 106 HIS A C 1
ATOM 835 O O . HIS A 1 106 ? 13.120 3.226 -8.222 1.00 68.12 106 HIS A O 1
ATOM 841 N N . PRO A 1 107 ? 14.619 4.868 -8.583 1.00 53.00 107 PRO A N 1
ATOM 842 C CA . PRO A 1 107 ? 15.139 4.324 -9.834 1.00 53.00 107 PRO A CA 1
ATOM 843 C C . PRO A 1 107 ? 15.378 2.814 -9.793 1.00 53.00 107 PRO A C 1
ATOM 845 O O . PRO A 1 107 ? 16.143 2.313 -8.975 1.00 53.00 107 PRO A O 1
ATOM 848 N N . ALA A 1 108 ? 14.730 2.131 -10.742 1.00 52.22 108 ALA A N 1
ATOM 849 C CA . ALA A 1 108 ? 15.102 0.806 -11.229 1.00 52.22 108 ALA A CA 1
ATOM 850 C C . ALA A 1 108 ? 16.607 0.801 -11.610 1.00 52.22 108 ALA A C 1
ATOM 852 O O . ALA A 1 108 ? 17.161 1.888 -11.831 1.00 52.22 108 ALA A O 1
ATOM 853 N N . PRO A 1 109 ? 17.274 -0.373 -11.662 1.00 51.47 109 PRO A N 1
ATOM 854 C CA . PRO A 1 109 ? 18.735 -0.507 -11.587 1.00 51.47 109 PRO A CA 1
ATOM 855 C C . PRO A 1 109 ? 19.416 0.486 -12.516 1.00 51.47 109 PRO A C 1
ATOM 857 O O . PRO A 1 109 ? 18.996 0.565 -13.665 1.00 51.47 109 PRO A O 1
ATOM 860 N N . GLU A 1 110 ? 20.392 1.247 -11.995 1.00 51.34 110 GLU A N 1
ATOM 861 C CA . GLU A 1 110 ? 21.117 2.341 -12.662 1.00 51.34 110 GLU A CA 1
ATOM 862 C C . GLU A 1 110 ? 21.122 2.194 -14.191 1.00 51.34 110 GLU A C 1
ATOM 864 O O . GLU A 1 110 ? 22.034 1.612 -14.775 1.00 51.34 110 GLU A O 1
ATOM 869 N N . LEU A 1 111 ? 20.067 2.688 -14.853 1.00 57.72 111 LEU A N 1
ATOM 870 C CA . LEU A 1 111 ? 19.994 2.632 -16.305 1.00 57.72 111 LEU A CA 1
ATOM 871 C C . LEU A 1 111 ? 21.034 3.627 -16.777 1.00 57.72 111 LEU A C 1
ATOM 873 O O . LEU A 1 111 ? 20.785 4.840 -16.729 1.00 57.72 111 LEU A O 1
ATOM 877 N N . GLU A 1 112 ? 22.197 3.117 -17.188 1.00 57.94 112 GLU A N 1
ATOM 878 C CA . GLU A 1 112 ? 23.313 3.958 -17.588 1.00 57.94 112 GLU A CA 1
ATOM 879 C C . GLU A 1 112 ? 22.809 5.033 -18.565 1.00 57.94 112 GLU A C 1
ATOM 881 O O . GLU A 1 112 ? 21.931 4.766 -19.409 1.00 57.94 112 GLU A O 1
ATOM 886 N N . PRO A 1 113 ? 23.292 6.280 -18.444 1.00 56.66 113 PRO A N 1
ATOM 887 C CA . PRO A 1 113 ? 22.972 7.325 -19.402 1.00 56.66 113 PRO A CA 1
ATOM 888 C C . PRO A 1 113 ? 23.232 6.823 -20.830 1.00 56.66 113 PRO A C 1
ATOM 890 O O . PRO A 1 113 ? 24.352 6.459 -21.165 1.00 56.66 113 PRO A O 1
ATOM 893 N N . GLY A 1 114 ? 22.192 6.788 -21.669 1.00 60.25 114 GLY A N 1
ATOM 894 C CA . GLY A 1 114 ? 22.270 6.235 -23.029 1.00 60.25 114 GLY A CA 1
ATOM 895 C C . GLY A 1 114 ? 21.636 4.853 -23.213 1.00 60.25 114 GLY A C 1
ATOM 896 O O . GLY A 1 114 ? 21.461 4.438 -24.354 1.00 60.25 114 GLY A O 1
ATOM 897 N N . THR A 1 115 ? 21.214 4.178 -22.137 1.00 67.00 115 THR A N 1
ATOM 898 C CA . THR A 1 115 ? 20.450 2.925 -22.249 1.00 67.00 115 THR A CA 1
ATOM 899 C C . THR A 1 115 ? 19.141 3.178 -22.992 1.00 67.00 115 THR A C 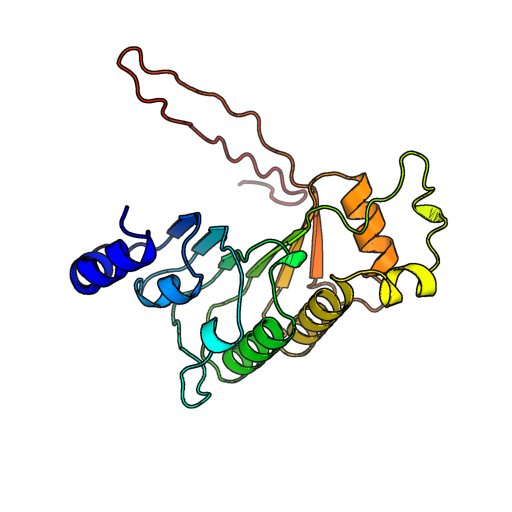1
ATOM 901 O O . THR A 1 115 ? 18.300 3.965 -22.522 1.00 67.00 115 THR A O 1
ATOM 904 N N . ASN A 1 116 ? 18.976 2.517 -24.142 1.00 69.50 116 ASN A N 1
ATOM 905 C CA . ASN A 1 116 ? 17.738 2.548 -24.902 1.00 69.50 116 ASN A CA 1
ATOM 906 C C . ASN A 1 116 ? 16.675 1.744 -24.147 1.00 69.50 116 ASN A C 1
ATOM 908 O O . ASN A 1 116 ? 16.715 0.520 -24.094 1.00 69.50 116 ASN A O 1
ATOM 912 N N . VAL A 1 117 ? 15.721 2.461 -23.551 1.00 67.94 117 VAL A N 1
ATOM 913 C CA . VAL A 1 117 ? 14.642 1.872 -22.747 1.00 67.94 117 VAL A CA 1
ATOM 914 C C . VAL A 1 117 ? 13.773 0.917 -23.583 1.00 67.94 117 VAL A C 1
ATOM 916 O O . VAL A 1 117 ? 13.177 0.002 -23.035 1.00 67.94 117 VAL A O 1
ATOM 919 N N . GLU A 1 118 ? 13.730 1.104 -24.906 1.00 69.12 118 GLU A N 1
ATOM 920 C CA . GLU A 1 118 ? 12.965 0.271 -25.847 1.00 69.12 118 GLU A CA 1
ATOM 921 C C . GLU A 1 118 ? 13.651 -1.061 -26.190 1.00 69.12 118 GLU A C 1
ATOM 923 O O . GLU A 1 118 ? 13.019 -1.927 -26.786 1.00 69.12 118 GLU A O 1
ATOM 928 N N . GLU A 1 119 ? 14.923 -1.230 -25.817 1.00 68.31 119 GLU A N 1
ATOM 929 C CA . GLU A 1 119 ? 15.722 -2.436 -26.076 1.00 68.31 119 GLU A CA 1
ATOM 930 C C . GLU A 1 119 ? 15.952 -3.280 -24.811 1.00 68.31 119 GLU A C 1
ATOM 932 O O . GLU A 1 119 ? 16.716 -4.244 -24.857 1.00 68.31 119 GLU A O 1
ATOM 937 N N . LEU A 1 120 ? 15.318 -2.944 -23.677 1.00 68.12 120 LEU A N 1
ATOM 938 C CA . LEU A 1 120 ? 15.359 -3.826 -22.510 1.00 68.12 120 LEU A CA 1
ATOM 939 C C . LEU A 1 120 ? 14.637 -5.137 -22.836 1.00 68.12 120 LEU A C 1
ATOM 941 O O . LEU A 1 120 ? 13.431 -5.148 -23.061 1.00 68.12 120 LEU A O 1
ATOM 945 N N . ASP A 1 121 ? 15.391 -6.235 -22.847 1.00 64.88 121 ASP A N 1
ATOM 946 C CA . ASP A 1 121 ? 14.845 -7.588 -22.918 1.00 64.88 121 ASP A CA 1
ATOM 947 C C . ASP A 1 121 ? 14.135 -7.926 -21.594 1.00 64.88 121 ASP A C 1
ATOM 949 O O . ASP A 1 121 ? 14.719 -7.777 -20.513 1.00 64.88 121 ASP A O 1
ATOM 953 N N . ASP A 1 122 ? 12.889 -8.404 -21.687 1.00 59.16 122 ASP A N 1
ATOM 954 C CA . ASP A 1 122 ? 12.043 -8.868 -20.579 1.00 59.16 122 ASP A CA 1
ATOM 955 C C . ASP A 1 122 ? 12.797 -9.788 -19.602 1.00 59.16 122 ASP A C 1
ATOM 957 O O . ASP A 1 122 ? 12.589 -9.715 -18.388 1.00 59.16 122 ASP A O 1
ATOM 961 N N . ALA A 1 123 ? 13.666 -10.664 -20.117 1.00 54.41 123 ALA A N 1
ATOM 962 C CA . ALA A 1 123 ? 14.423 -11.609 -19.296 1.00 54.41 123 ALA A CA 1
ATOM 963 C C . ALA A 1 123 ? 15.598 -10.947 -18.557 1.00 54.41 123 ALA A C 1
ATOM 965 O O . ALA A 1 123 ? 15.905 -11.310 -17.424 1.00 54.41 123 ALA A O 1
ATOM 966 N N . TYR A 1 124 ? 16.242 -9.954 -19.177 1.00 53.38 124 TYR A N 1
ATOM 967 C CA . TYR A 1 124 ? 17.425 -9.293 -18.620 1.00 53.38 124 TYR A CA 1
ATOM 968 C C . TYR A 1 124 ? 17.085 -8.438 -17.396 1.00 53.38 124 TYR A C 1
ATOM 970 O O . TYR A 1 124 ? 17.884 -8.308 -16.472 1.00 53.38 124 TYR A O 1
ATOM 978 N N . ALA A 1 125 ? 15.890 -7.857 -17.377 1.00 57.53 125 ALA A N 1
ATOM 979 C CA . ALA A 1 125 ? 15.487 -6.959 -16.311 1.00 57.53 125 ALA A CA 1
ATOM 980 C C . ALA A 1 125 ? 14.971 -7.681 -15.061 1.00 57.53 125 ALA A C 1
ATOM 982 O O . ALA A 1 125 ? 15.282 -7.253 -13.957 1.00 57.53 125 ALA A O 1
ATOM 983 N N . LEU A 1 126 ? 14.217 -8.776 -15.203 1.00 58.56 126 LEU A N 1
ATOM 984 C CA . LEU A 1 126 ? 13.582 -9.440 -14.055 1.00 58.56 126 LEU A CA 1
ATOM 985 C C . LEU A 1 126 ? 14.577 -10.183 -13.155 1.00 58.56 126 LEU A C 1
ATOM 987 O O . LEU A 1 126 ? 14.406 -10.180 -11.940 1.00 58.56 126 LEU A O 1
ATOM 991 N N . ASP A 1 127 ? 15.621 -10.784 -13.733 1.00 56.97 127 ASP A N 1
ATOM 992 C CA . ASP A 1 127 ? 16.620 -11.546 -12.969 1.00 56.97 127 ASP A CA 1
ATOM 993 C C . ASP A 1 127 ? 17.635 -10.642 -12.238 1.00 56.97 127 ASP A C 1
ATOM 995 O O . ASP A 1 127 ? 18.345 -11.099 -11.340 1.00 56.97 127 ASP A O 1
ATOM 999 N N . ILE A 1 128 ? 17.712 -9.360 -12.615 1.00 65.12 128 ILE A N 1
ATOM 1000 C CA . ILE A 1 128 ? 18.661 -8.374 -12.067 1.00 65.12 128 ILE A CA 1
ATOM 1001 C C . ILE A 1 128 ? 17.947 -7.334 -11.188 1.00 65.12 128 ILE A C 1
ATOM 1003 O O . ILE A 1 128 ? 18.565 -6.758 -10.289 1.00 65.12 128 ILE A O 1
ATOM 1007 N N . ASP A 1 129 ? 16.653 -7.089 -11.409 1.00 71.94 129 ASP A N 1
ATOM 1008 C CA . ASP A 1 129 ? 15.901 -6.086 -10.662 1.00 71.94 129 ASP A CA 1
ATOM 1009 C C . ASP A 1 129 ? 15.460 -6.606 -9.286 1.00 71.94 129 ASP A C 1
ATOM 1011 O O . ASP A 1 129 ? 14.579 -7.454 -9.141 1.00 71.94 129 ASP A O 1
ATOM 1015 N N . LEU A 1 130 ? 16.048 -6.015 -8.245 1.00 75.44 130 LEU A N 1
ATOM 1016 C CA . LEU A 1 130 ? 15.720 -6.274 -6.843 1.00 75.44 130 LEU A CA 1
ATOM 1017 C C . LEU A 1 130 ? 14.254 -5.961 -6.500 1.00 75.44 130 LEU A C 1
ATOM 1019 O O . LEU A 1 130 ? 13.738 -6.482 -5.513 1.00 75.44 130 LEU A O 1
ATOM 1023 N N . CYS A 1 131 ? 13.576 -5.137 -7.302 1.00 82.31 131 CYS A N 1
ATOM 1024 C CA . CYS A 1 131 ? 12.170 -4.790 -7.120 1.00 82.31 131 CYS A CA 1
ATOM 1025 C C . CYS A 1 131 ? 11.210 -5.817 -7.738 1.00 82.31 131 CYS A C 1
ATOM 1027 O O . CYS A 1 131 ? 10.023 -5.808 -7.397 1.00 82.31 131 CYS A O 1
ATOM 1029 N N . ALA A 1 132 ? 11.684 -6.701 -8.627 1.00 83.94 132 ALA A N 1
ATOM 1030 C CA . ALA A 1 132 ? 10.823 -7.625 -9.363 1.00 83.94 132 ALA A CA 1
ATOM 1031 C C . ALA A 1 132 ? 9.942 -8.506 -8.450 1.00 83.94 132 ALA A C 1
ATOM 1033 O O . ALA A 1 132 ? 8.736 -8.583 -8.709 1.00 83.94 132 ALA A O 1
ATOM 1034 N N . PRO A 1 133 ? 10.450 -9.102 -7.347 1.00 87.25 133 PRO A N 1
ATOM 1035 C CA . PRO A 1 133 ? 9.617 -9.879 -6.424 1.00 87.25 133 PRO A CA 1
ATOM 1036 C C . PRO A 1 133 ? 8.470 -9.058 -5.823 1.00 87.25 133 PRO A C 1
ATOM 1038 O O . PRO A 1 133 ? 7.323 -9.509 -5.788 1.00 87.25 133 PRO A O 1
ATOM 1041 N N . THR A 1 134 ? 8.750 -7.820 -5.418 1.00 89.69 134 THR A N 1
ATOM 1042 C CA . THR A 1 134 ? 7.757 -6.916 -4.830 1.00 89.69 134 THR A CA 1
ATOM 1043 C C . THR A 1 134 ? 6.696 -6.509 -5.846 1.00 89.69 134 THR A C 1
ATOM 1045 O O . THR A 1 134 ? 5.504 -6.514 -5.528 1.00 89.69 134 THR A O 1
ATOM 1048 N N . VAL A 1 135 ? 7.086 -6.212 -7.089 1.00 89.00 135 VAL A N 1
ATOM 1049 C CA . VAL A 1 135 ? 6.128 -5.882 -8.156 1.00 89.00 135 VAL A CA 1
ATOM 1050 C C . VAL A 1 135 ? 5.228 -7.076 -8.480 1.00 89.00 135 VAL A C 1
ATOM 1052 O O . VAL A 1 135 ? 4.010 -6.914 -8.587 1.00 89.00 135 VAL A O 1
ATOM 1055 N N . LEU A 1 136 ? 5.788 -8.286 -8.562 1.00 88.56 136 LEU A N 1
ATOM 1056 C CA . LEU A 1 136 ? 5.009 -9.514 -8.747 1.00 88.56 136 LEU A CA 1
ATOM 1057 C C . LEU A 1 136 ? 4.036 -9.756 -7.583 1.00 88.56 136 LEU A C 1
ATOM 1059 O O . LEU A 1 136 ? 2.892 -10.160 -7.807 1.00 88.56 136 LEU A O 1
ATOM 1063 N N . ALA A 1 137 ? 4.447 -9.462 -6.348 1.00 91.94 137 ALA A N 1
ATOM 1064 C CA . ALA A 1 137 ? 3.568 -9.547 -5.187 1.00 91.94 137 ALA A CA 1
ATOM 1065 C C . ALA A 1 137 ? 2.421 -8.521 -5.250 1.00 91.94 137 ALA A C 1
ATOM 1067 O O . ALA A 1 137 ? 1.282 -8.861 -4.924 1.00 91.94 137 ALA A O 1
ATOM 1068 N N . LEU A 1 138 ? 2.681 -7.294 -5.718 1.00 93.06 138 LEU A N 1
ATOM 1069 C CA . LEU A 1 138 ? 1.648 -6.269 -5.925 1.00 93.06 138 LEU A CA 1
ATOM 1070 C C . LEU A 1 138 ? 0.656 -6.669 -7.024 1.00 93.06 138 LEU A C 1
ATOM 1072 O O . LEU A 1 138 ? -0.551 -6.505 -6.844 1.00 93.06 138 LEU A O 1
ATOM 1076 N N . LEU A 1 139 ? 1.141 -7.234 -8.134 1.00 90.94 139 LEU A N 1
ATOM 1077 C CA . LEU A 1 139 ? 0.290 -7.782 -9.196 1.00 90.94 139 LEU A CA 1
ATOM 1078 C C . LEU A 1 139 ? -0.644 -8.861 -8.642 1.00 90.94 139 LEU A C 1
ATOM 1080 O O . LEU A 1 139 ? -1.864 -8.768 -8.785 1.00 90.94 139 LEU A O 1
ATOM 1084 N N . LYS A 1 140 ? -0.078 -9.821 -7.906 1.00 92.19 140 LYS A N 1
ATOM 1085 C CA . LYS A 1 140 ? -0.840 -10.886 -7.253 1.00 92.19 140 LYS A CA 1
ATOM 1086 C C . LYS A 1 140 ? -1.858 -10.345 -6.246 1.00 92.19 140 LYS A C 1
ATOM 1088 O O . LYS A 1 140 ? -2.977 -10.847 -6.188 1.00 92.19 140 LYS A O 1
ATOM 1093 N N . LEU A 1 141 ? -1.511 -9.313 -5.474 1.00 94.38 141 LEU A N 1
ATOM 1094 C CA . LEU A 1 141 ? -2.443 -8.659 -4.552 1.00 94.38 141 LEU A CA 1
ATOM 1095 C C . LEU A 1 141 ? -3.666 -8.117 -5.300 1.00 94.38 141 LEU A C 1
ATOM 1097 O O . LEU A 1 141 ? -4.794 -8.329 -4.858 1.00 94.38 141 LEU A O 1
ATOM 1101 N N . VAL A 1 142 ? -3.459 -7.448 -6.435 1.00 93.69 142 VAL A N 1
ATOM 1102 C CA . VAL A 1 142 ? -4.542 -6.873 -7.251 1.00 93.69 142 VAL A CA 1
ATOM 1103 C C . VAL A 1 142 ? -5.423 -7.952 -7.894 1.00 93.69 142 VAL A C 1
ATOM 1105 O O . VAL A 1 142 ? -6.623 -7.728 -8.098 1.00 93.69 142 VAL A O 1
ATOM 1108 N N . ASP A 1 143 ? -4.858 -9.117 -8.200 1.00 91.12 143 ASP A N 1
ATOM 1109 C CA . ASP A 1 143 ? -5.614 -10.278 -8.679 1.00 91.12 143 ASP A CA 1
ATOM 1110 C C . ASP A 1 143 ? -6.455 -10.915 -7.570 1.00 91.12 143 ASP A C 1
ATOM 1112 O O . ASP A 1 143 ? -7.633 -11.221 -7.766 1.00 91.12 143 ASP A O 1
ATOM 1116 N N . GLU A 1 144 ? -5.871 -11.074 -6.383 1.00 93.00 144 GLU A N 1
ATOM 1117 C CA . GLU A 1 144 ? -6.514 -11.703 -5.227 1.00 93.00 144 GLU A CA 1
ATOM 1118 C C . GLU A 1 144 ? -7.550 -10.798 -4.538 1.00 93.00 144 GLU A C 1
ATOM 1120 O O . GLU A 1 144 ? -8.475 -11.302 -3.893 1.00 93.00 144 GLU A O 1
ATOM 1125 N N . CYS A 1 145 ? -7.409 -9.475 -4.663 1.00 93.44 145 CYS A N 1
ATOM 1126 C CA . CYS A 1 145 ? -8.231 -8.476 -3.982 1.00 93.44 145 CYS A CA 1
ATOM 1127 C C . CYS A 1 145 ? -8.919 -7.548 -5.004 1.00 93.44 145 CYS A C 1
ATOM 1129 O O . CYS A 1 145 ? -8.418 -6.459 -5.291 1.00 93.44 145 CYS A O 1
ATOM 1131 N N . PRO A 1 146 ? -10.090 -7.927 -5.554 1.00 88.88 146 PRO A N 1
ATOM 1132 C CA . PRO A 1 146 ? -10.674 -7.245 -6.710 1.00 88.88 146 PRO A CA 1
ATOM 1133 C C . PRO A 1 146 ? -11.149 -5.807 -6.454 1.00 88.88 146 PRO A C 1
ATOM 1135 O O . PRO A 1 146 ? -11.303 -5.047 -7.413 1.00 88.88 146 PRO A O 1
ATOM 1138 N N . ASP A 1 147 ? -11.364 -5.445 -5.189 1.00 90.19 147 ASP A N 1
ATOM 1139 C CA . ASP A 1 147 ? -11.772 -4.104 -4.755 1.00 90.19 147 ASP A CA 1
ATOM 1140 C C . ASP A 1 147 ? -10.586 -3.145 -4.553 1.00 90.19 147 ASP A C 1
ATOM 1142 O O . ASP A 1 147 ? -10.792 -1.979 -4.209 1.00 90.19 147 ASP A O 1
ATOM 1146 N N . ILE A 1 148 ? -9.353 -3.629 -4.744 1.00 94.44 148 ILE A N 1
ATOM 1147 C CA . ILE A 1 148 ? -8.123 -2.868 -4.532 1.00 94.44 148 ILE A CA 1
ATOM 1148 C C . ILE A 1 148 ? -7.521 -2.446 -5.869 1.00 94.44 148 ILE A C 1
ATOM 1150 O O . ILE A 1 148 ? -7.345 -3.252 -6.785 1.00 94.44 148 ILE A O 1
ATOM 1154 N N . SER A 1 149 ? -7.157 -1.171 -5.958 1.00 94.00 149 SER A N 1
ATOM 1155 C CA . SER A 1 149 ? -6.241 -0.647 -6.966 1.00 94.00 149 SER A CA 1
ATOM 1156 C C . SER A 1 149 ? -4.886 -0.325 -6.354 1.00 94.00 149 SER A C 1
ATOM 1158 O O . SER A 1 149 ? -4.815 0.155 -5.222 1.00 94.00 149 SER A O 1
ATOM 1160 N N . VAL A 1 150 ? -3.827 -0.545 -7.129 1.00 93.62 150 VAL A N 1
ATOM 1161 C CA . VAL A 1 150 ? -2.457 -0.163 -6.779 1.00 93.62 150 VAL A CA 1
ATOM 1162 C C . VAL A 1 150 ? -2.001 0.925 -7.745 1.00 93.62 150 VAL A C 1
ATOM 1164 O O . VAL A 1 150 ? -2.123 0.760 -8.958 1.00 93.62 150 VAL A O 1
ATOM 1167 N N . SER A 1 151 ? -1.468 2.019 -7.215 1.00 91.62 151 SER A N 1
ATOM 1168 C CA . SER A 1 151 ? -0.870 3.111 -7.981 1.00 91.62 151 SER A CA 1
ATOM 1169 C C . SER A 1 151 ? 0.637 3.137 -7.720 1.00 91.62 151 SER A C 1
ATOM 1171 O O . SER A 1 151 ? 1.067 3.323 -6.584 1.00 91.62 151 SER A O 1
ATOM 1173 N N . VAL A 1 152 ? 1.433 2.951 -8.770 1.00 90.06 152 VAL A N 1
ATOM 1174 C CA . VAL A 1 152 ? 2.892 3.089 -8.747 1.00 90.06 152 VAL A CA 1
ATOM 1175 C C . VAL A 1 152 ? 3.255 4.484 -9.237 1.00 90.06 152 VAL A C 1
ATOM 1177 O O . VAL A 1 152 ? 2.940 4.859 -10.370 1.00 90.06 152 VAL A O 1
ATOM 1180 N N . ILE A 1 153 ? 3.910 5.252 -8.376 1.00 88.38 153 ILE A N 1
ATOM 1181 C CA . ILE A 1 153 ? 4.285 6.638 -8.631 1.00 88.38 153 ILE A CA 1
ATOM 1182 C C . ILE A 1 153 ? 5.775 6.689 -8.979 1.00 88.38 153 ILE A C 1
ATOM 1184 O O . ILE A 1 153 ? 6.619 6.421 -8.128 1.00 88.38 153 ILE A O 1
ATOM 1188 N N . CYS A 1 154 ? 6.106 7.028 -10.223 1.00 85.00 154 CYS A N 1
ATOM 1189 C CA . CYS A 1 154 ? 7.487 7.131 -10.702 1.00 85.00 154 CYS A CA 1
ATOM 1190 C C . CYS A 1 154 ? 7.982 8.583 -10.685 1.00 85.00 154 CYS A C 1
ATOM 1192 O O . CYS A 1 154 ? 7.214 9.503 -10.961 1.00 85.00 154 CYS A O 1
ATOM 1194 N N . ASP A 1 155 ? 9.281 8.796 -10.471 1.00 81.38 155 ASP A N 1
ATOM 1195 C CA . ASP A 1 155 ? 9.855 10.150 -10.385 1.00 81.38 155 ASP A CA 1
ATOM 1196 C C . ASP A 1 155 ? 9.816 10.934 -11.714 1.00 81.38 155 ASP A C 1
ATOM 1198 O O . ASP A 1 155 ? 9.833 12.164 -11.718 1.00 81.38 155 ASP A O 1
ATOM 1202 N N . ASN A 1 156 ? 9.802 10.249 -12.865 1.00 79.88 156 ASN A N 1
ATOM 1203 C CA . ASN A 1 156 ? 9.778 10.879 -14.190 1.00 79.88 156 ASN A CA 1
ATOM 1204 C C . ASN A 1 156 ? 9.243 9.943 -15.290 1.00 79.88 156 ASN A C 1
ATOM 1206 O O . ASN A 1 156 ? 9.094 8.737 -15.094 1.00 79.88 156 ASN A O 1
ATOM 1210 N N . GLU A 1 157 ? 8.994 10.509 -16.478 1.00 81.50 157 GLU A N 1
ATOM 1211 C CA . GLU A 1 157 ? 8.381 9.803 -17.618 1.00 81.50 157 GLU A CA 1
ATOM 1212 C C . GLU A 1 157 ? 9.260 8.655 -18.146 1.00 81.50 157 GLU A C 1
ATOM 1214 O O . GLU A 1 157 ? 8.741 7.631 -18.589 1.00 81.50 157 GLU A O 1
ATOM 1219 N N . ARG A 1 158 ? 10.594 8.776 -18.053 1.00 79.31 158 ARG A N 1
ATOM 1220 C CA . ARG A 1 158 ? 11.523 7.705 -18.456 1.00 79.31 158 ARG A CA 1
ATOM 1221 C C . ARG A 1 158 ? 11.382 6.490 -17.541 1.00 79.31 158 ARG A C 1
ATOM 1223 O O . ARG A 1 158 ? 11.362 5.366 -18.036 1.00 79.31 158 ARG A O 1
ATOM 1230 N N . MET A 1 159 ? 11.262 6.716 -16.234 1.00 77.88 159 MET A N 1
ATOM 1231 C CA . MET A 1 159 ? 11.062 5.656 -15.244 1.00 77.88 159 MET A CA 1
ATOM 1232 C C . MET A 1 159 ? 9.685 5.018 -15.358 1.00 77.88 159 MET A C 1
ATOM 1234 O O . MET A 1 159 ? 9.596 3.796 -15.322 1.00 77.88 159 MET A O 1
ATOM 1238 N N . GLU A 1 160 ? 8.633 5.812 -15.576 1.00 84.50 160 GLU A N 1
ATOM 1239 C CA . GLU A 1 160 ? 7.310 5.256 -15.874 1.00 84.50 160 GLU A CA 1
ATOM 1240 C C . GLU A 1 160 ? 7.370 4.342 -17.108 1.00 84.50 160 GLU A C 1
ATOM 1242 O O . GLU A 1 160 ? 6.857 3.223 -17.068 1.00 84.50 160 GLU A O 1
ATOM 1247 N N . LYS A 1 161 ? 8.015 4.786 -18.197 1.00 81.31 161 LYS A N 1
ATOM 1248 C CA . LYS A 1 161 ? 8.134 3.987 -19.425 1.00 81.31 161 LYS A CA 1
ATOM 1249 C C . LYS A 1 161 ? 8.905 2.689 -19.182 1.00 81.31 161 LYS A C 1
ATOM 1251 O O . LYS A 1 161 ? 8.450 1.640 -19.626 1.00 81.31 161 LYS A O 1
ATOM 1256 N N . ALA A 1 162 ? 10.026 2.752 -18.462 1.00 79.56 162 ALA A N 1
ATOM 1257 C CA . ALA A 1 162 ? 10.799 1.567 -18.101 1.00 79.56 162 ALA A CA 1
ATOM 1258 C C . ALA A 1 162 ? 9.969 0.603 -17.241 1.00 79.56 162 ALA A C 1
ATOM 1260 O O . ALA A 1 162 ? 9.821 -0.557 -17.604 1.00 79.56 162 ALA A O 1
ATOM 1261 N N . PHE A 1 163 ? 9.336 1.091 -16.169 1.00 83.06 163 PHE A N 1
ATOM 1262 C CA . PHE A 1 163 ? 8.487 0.269 -15.304 1.00 83.06 163 PHE A CA 1
ATOM 1263 C C . PHE A 1 163 ? 7.368 -0.414 -16.099 1.00 83.06 163 PHE A C 1
ATOM 1265 O O . PHE A 1 163 ? 7.104 -1.601 -15.919 1.00 83.06 163 PHE A O 1
ATOM 1272 N N . ARG A 1 164 ? 6.726 0.322 -17.015 1.00 84.06 164 ARG A N 1
ATOM 1273 C CA . ARG A 1 164 ? 5.689 -0.233 -17.889 1.00 84.06 164 ARG A CA 1
ATOM 1274 C C . ARG A 1 164 ? 6.215 -1.351 -18.776 1.00 84.06 164 ARG A C 1
ATOM 1276 O O . ARG A 1 164 ? 5.584 -2.395 -18.817 1.00 84.06 164 ARG A O 1
ATOM 1283 N N . LEU A 1 165 ? 7.346 -1.152 -19.446 1.00 80.06 165 LEU A N 1
ATOM 1284 C CA . LEU A 1 165 ? 7.921 -2.176 -20.322 1.00 80.06 165 LEU A CA 1
ATOM 1285 C C . LEU A 1 165 ? 8.301 -3.443 -19.551 1.00 80.06 165 LEU A C 1
ATOM 1287 O O . LEU A 1 165 ? 8.041 -4.539 -20.027 1.00 80.06 165 LEU A O 1
ATOM 1291 N N . LEU A 1 166 ? 8.847 -3.293 -18.344 1.00 79.56 166 LEU A N 1
ATOM 1292 C CA . LEU A 1 166 ? 9.313 -4.428 -17.549 1.00 79.56 166 LEU A CA 1
ATOM 1293 C C . LEU A 1 166 ? 8.179 -5.213 -16.879 1.00 79.56 166 LEU A C 1
ATOM 1295 O O . LEU A 1 166 ? 8.246 -6.438 -16.775 1.00 79.56 166 LEU A O 1
ATOM 1299 N N . TYR A 1 167 ? 7.139 -4.517 -16.413 1.00 81.06 167 TYR A N 1
ATOM 1300 C CA . TYR A 1 167 ? 6.165 -5.091 -15.479 1.00 81.06 167 TYR A CA 1
ATOM 1301 C C . TYR A 1 167 ? 4.713 -5.060 -15.950 1.00 81.06 167 TYR A C 1
ATOM 1303 O O . TYR A 1 167 ? 3.874 -5.774 -15.394 1.00 81.06 167 TYR A O 1
ATOM 1311 N N . ILE A 1 168 ? 4.386 -4.237 -16.946 1.00 81.50 168 ILE A N 1
ATOM 1312 C CA . ILE A 1 168 ? 3.018 -4.059 -17.433 1.00 81.50 168 ILE A CA 1
ATOM 1313 C C . ILE A 1 168 ? 2.896 -4.733 -18.802 1.00 81.50 168 ILE A C 1
ATOM 1315 O O . ILE A 1 168 ? 3.203 -4.145 -19.835 1.00 81.50 168 ILE A O 1
ATOM 1319 N N . LYS A 1 169 ? 2.427 -5.980 -18.796 1.00 76.69 169 LYS A N 1
ATOM 1320 C CA . LYS A 1 169 ? 2.118 -6.777 -19.990 1.00 76.69 169 LYS A CA 1
ATOM 1321 C C . LYS A 1 169 ? 0.650 -6.589 -20.388 1.00 76.69 169 LYS A C 1
ATOM 1323 O O . LYS A 1 169 ? -0.141 -6.045 -19.619 1.00 76.69 169 LYS A O 1
ATOM 1328 N N . ASP A 1 170 ? 0.262 -7.063 -21.572 1.00 66.56 170 ASP A N 1
ATOM 1329 C CA . ASP A 1 170 ? -1.120 -6.932 -22.075 1.00 66.56 170 ASP A CA 1
ATOM 1330 C C . ASP A 1 170 ? -2.174 -7.548 -21.132 1.00 66.56 170 ASP A C 1
ATOM 1332 O O . ASP A 1 170 ? -3.298 -7.051 -21.042 1.00 66.56 170 ASP A O 1
ATOM 1336 N N . ASP A 1 171 ? -1.787 -8.578 -20.373 1.00 67.75 171 ASP A N 1
ATOM 1337 C CA . ASP A 1 171 ? -2.636 -9.253 -19.384 1.00 67.75 171 ASP A CA 1
ATOM 1338 C C . ASP A 1 171 ? -2.577 -8.622 -17.979 1.00 67.75 171 ASP A C 1
ATOM 1340 O O . ASP A 1 171 ? -3.228 -9.105 -17.049 1.00 67.75 171 ASP A O 1
ATOM 1344 N N . THR A 1 172 ? -1.812 -7.543 -17.784 1.00 70.62 172 THR A N 1
ATOM 1345 C CA . THR A 1 172 ? -1.680 -6.905 -16.472 1.00 70.62 172 THR A CA 1
ATOM 1346 C C . THR A 1 172 ? -3.027 -6.337 -16.004 1.00 70.62 172 THR A C 1
ATOM 1348 O O . THR A 1 172 ? -3.729 -5.661 -16.768 1.00 70.62 172 THR A O 1
ATOM 1351 N N . PRO A 1 173 ? -3.408 -6.545 -14.728 1.00 72.25 173 PRO A N 1
ATOM 1352 C CA . PRO A 1 173 ? -4.684 -6.070 -14.219 1.00 72.25 173 PRO A CA 1
ATOM 1353 C C . PRO A 1 173 ? -4.833 -4.561 -14.398 1.00 72.25 173 PRO A C 1
ATOM 1355 O O . PRO A 1 173 ? -4.014 -3.780 -13.922 1.00 72.25 173 PRO A O 1
ATOM 1358 N N . ARG A 1 174 ? -5.958 -4.123 -14.977 1.00 72.56 174 ARG A N 1
ATOM 1359 C CA . ARG A 1 174 ? -6.294 -2.690 -15.175 1.00 72.56 174 ARG A CA 1
ATOM 1360 C C . ARG A 1 174 ? -6.324 -1.858 -13.882 1.00 72.56 174 ARG A C 1
ATOM 1362 O O . ARG A 1 174 ? -6.467 -0.636 -13.923 1.00 72.56 174 ARG A O 1
ATOM 1369 N N . ARG A 1 175 ? -6.284 -2.534 -12.735 1.00 82.44 175 ARG A N 1
ATOM 1370 C CA . ARG A 1 175 ? -6.2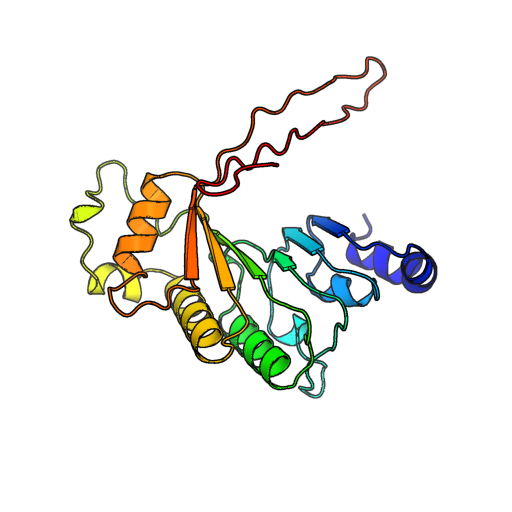76 -1.961 -11.390 1.00 82.44 175 ARG A CA 1
ATOM 1371 C C . ARG A 1 175 ? -4.865 -1.638 -10.883 1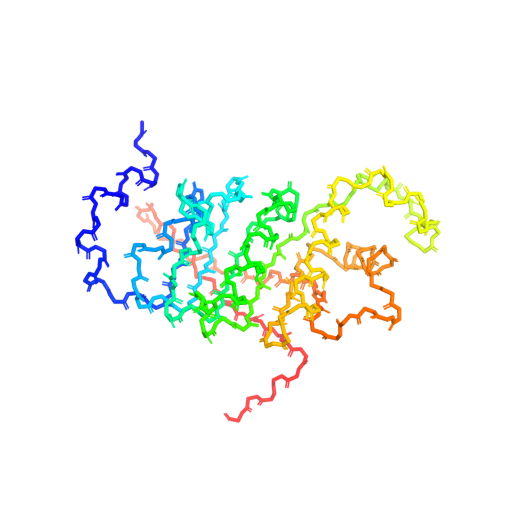.00 82.44 175 ARG A C 1
ATOM 1373 O O . ARG A 1 175 ? -4.772 -0.922 -9.892 1.00 82.44 175 ARG A O 1
ATOM 1380 N N . LEU A 1 176 ? -3.807 -2.099 -11.556 1.00 85.62 176 LEU A N 1
ATOM 1381 C CA . LEU A 1 176 ? -2.456 -1.572 -11.381 1.00 85.62 176 LEU A CA 1
ATOM 1382 C C . LEU A 1 176 ? -2.280 -0.377 -12.326 1.00 85.62 176 LEU A C 1
ATOM 1384 O O . LEU A 1 176 ? -2.401 -0.501 -13.546 1.00 85.62 176 LEU A O 1
ATOM 1388 N N . ARG A 1 177 ? -2.033 0.798 -11.758 1.00 87.06 177 ARG A N 1
ATOM 1389 C CA . ARG A 1 177 ? -1.811 2.046 -12.491 1.00 87.06 177 ARG A CA 1
ATOM 1390 C C . ARG A 1 177 ? -0.387 2.503 -12.253 1.00 87.06 177 ARG A C 1
ATOM 1392 O O . ARG A 1 177 ? 0.125 2.372 -11.151 1.00 87.06 177 ARG A O 1
ATOM 1399 N N . VAL A 1 178 ? 0.227 3.059 -13.285 1.00 81.69 178 VAL A N 1
ATOM 1400 C CA . VAL A 1 178 ? 1.550 3.678 -13.200 1.00 81.69 178 VAL A CA 1
ATOM 1401 C C . VAL A 1 178 ? 1.390 5.123 -13.638 1.00 81.69 178 VAL A C 1
ATOM 1403 O O . VAL A 1 178 ? 0.690 5.387 -14.620 1.00 81.69 178 VAL A O 1
ATOM 1406 N N . SER A 1 179 ? 1.978 6.048 -12.895 1.00 83.44 179 SER A N 1
ATOM 1407 C CA . SER A 1 179 ? 1.923 7.475 -13.199 1.00 83.44 179 SER A CA 1
ATOM 1408 C C . SER A 1 179 ? 3.206 8.163 -12.768 1.00 83.44 179 SER A C 1
ATOM 1410 O O . SER A 1 179 ? 3.754 7.850 -11.713 1.00 83.44 179 SER A O 1
ATOM 1412 N N . THR A 1 180 ? 3.648 9.159 -13.524 1.00 76.31 180 THR A N 1
ATOM 1413 C CA . THR A 1 180 ? 4.681 10.080 -13.050 1.00 76.31 180 THR A CA 1
ATOM 1414 C C . THR A 1 180 ? 4.174 10.999 -11.946 1.00 76.31 180 THR A C 1
ATOM 1416 O O . THR A 1 180 ? 3.133 11.641 -12.111 1.00 76.31 180 THR A O 1
ATOM 1419 N N . PHE A 1 181 ? 4.966 11.173 -10.892 1.00 67.38 181 PHE A N 1
ATOM 1420 C CA . PHE A 1 181 ? 4.834 12.321 -10.010 1.00 67.38 181 PHE A CA 1
ATOM 1421 C C . PHE A 1 181 ? 5.236 13.585 -10.774 1.00 67.38 181 PHE A C 1
ATOM 1423 O O . PHE A 1 181 ? 6.367 13.718 -11.240 1.00 67.38 181 PHE A O 1
ATOM 1430 N N . ARG A 1 182 ? 4.316 14.542 -10.894 1.00 51.75 182 ARG A N 1
ATOM 1431 C CA . ARG A 1 182 ? 4.675 15.921 -11.229 1.00 51.75 182 ARG A CA 1
ATOM 1432 C C . ARG A 1 182 ? 4.614 16.707 -9.937 1.00 51.75 182 ARG A C 1
ATOM 1434 O O . ARG A 1 182 ? 3.527 17.017 -9.465 1.00 51.75 182 ARG A O 1
ATOM 1441 N N . GLN A 1 183 ? 5.774 17.016 -9.365 1.00 45.97 183 GLN A N 1
ATOM 1442 C CA . GLN A 1 183 ? 5.840 17.906 -8.214 1.00 45.97 183 GLN A CA 1
ATOM 1443 C C . GLN A 1 183 ? 5.213 19.244 -8.623 1.00 45.97 183 GLN A C 1
ATOM 1445 O O . GLN A 1 183 ? 5.765 19.966 -9.458 1.00 45.97 183 GLN A O 1
ATOM 1450 N N . ALA A 1 184 ? 4.028 19.553 -8.092 1.00 43.41 184 ALA A N 1
ATOM 1451 C CA . ALA A 1 184 ? 3.455 20.881 -8.237 1.00 43.41 184 ALA A CA 1
ATOM 1452 C C . ALA A 1 184 ? 4.454 21.901 -7.653 1.00 43.41 184 ALA A C 1
ATOM 1454 O O . ALA A 1 184 ? 5.130 21.593 -6.663 1.00 43.41 184 ALA A O 1
ATOM 1455 N N . PRO A 1 185 ? 4.619 23.083 -8.272 1.00 38.72 185 PRO A N 1
ATOM 1456 C CA . PRO A 1 185 ? 5.592 24.063 -7.812 1.00 38.72 185 PRO A CA 1
ATOM 1457 C C . PRO A 1 185 ? 5.341 24.419 -6.340 1.00 38.72 185 PRO A C 1
ATOM 1459 O O . PRO A 1 185 ? 4.277 24.916 -5.977 1.00 38.72 185 PRO A O 1
ATOM 1462 N N . LEU A 1 186 ? 6.342 24.170 -5.491 1.00 39.47 186 LEU A N 1
ATOM 1463 C CA . LEU A 1 186 ? 6.342 24.591 -4.093 1.00 39.47 186 LEU A CA 1
ATOM 1464 C C . LEU A 1 186 ? 6.415 26.119 -4.034 1.00 39.47 186 LEU A C 1
ATOM 1466 O O . LEU A 1 186 ? 7.420 26.712 -4.428 1.00 39.47 186 LEU A O 1
ATOM 1470 N N . THR A 1 187 ? 5.369 26.761 -3.514 1.00 37.31 187 THR A N 1
ATOM 1471 C CA . THR A 1 187 ? 5.459 28.164 -3.095 1.00 37.31 187 THR A CA 1
ATOM 1472 C C . THR A 1 187 ? 5.814 28.192 -1.614 1.00 37.31 187 THR A C 1
ATOM 1474 O O . THR A 1 187 ? 4.975 27.949 -0.747 1.00 37.31 187 THR A O 1
ATOM 1477 N N . THR A 1 188 ? 7.078 28.475 -1.309 1.00 37.81 188 THR A N 1
ATOM 1478 C CA . THR A 1 188 ? 7.543 28.638 0.072 1.00 37.81 188 THR A CA 1
ATOM 1479 C C . THR A 1 188 ? 7.220 30.051 0.548 1.00 37.81 188 THR A C 1
ATOM 1481 O O . THR A 1 188 ? 7.727 31.025 -0.006 1.00 37.81 188 THR A O 1
ATOM 1484 N N . LEU A 1 189 ? 6.394 30.181 1.591 1.00 36.19 189 LEU A N 1
ATOM 1485 C CA . LEU A 1 189 ? 6.249 31.441 2.318 1.00 36.19 189 LEU A CA 1
ATOM 1486 C C . LEU A 1 189 ? 7.233 31.428 3.491 1.00 36.19 189 LEU A C 1
ATOM 1488 O O . LEU A 1 189 ? 7.015 30.776 4.514 1.00 36.19 189 LEU A O 1
ATOM 1492 N N . GLU A 1 190 ? 8.350 32.132 3.328 1.00 34.31 190 GLU A N 1
ATOM 1493 C CA . GLU A 1 190 ? 9.324 32.313 4.402 1.00 34.31 190 GLU A CA 1
ATOM 1494 C C . GLU A 1 190 ? 8.795 33.316 5.438 1.00 34.31 190 GLU A C 1
ATOM 1496 O O . GLU A 1 190 ? 8.472 34.462 5.122 1.00 34.31 190 GLU A O 1
ATOM 1501 N N . SER A 1 191 ? 8.707 32.885 6.699 1.00 35.59 191 SER A N 1
ATOM 1502 C CA . SER A 1 191 ? 8.447 33.778 7.828 1.00 35.59 191 SER A CA 1
ATOM 1503 C C . SER A 1 191 ? 9.762 34.417 8.293 1.00 35.59 191 SER A C 1
ATOM 1505 O O . SER A 1 191 ? 10.724 33.686 8.552 1.00 35.59 191 SER A O 1
ATOM 1507 N N . PRO A 1 192 ? 9.823 35.747 8.499 1.00 39.50 192 PRO A N 1
ATOM 1508 C CA . PRO A 1 192 ? 11.039 36.439 8.937 1.00 39.50 192 PRO A CA 1
ATOM 1509 C C . PRO A 1 192 ? 11.507 36.071 10.360 1.00 39.50 192 PRO A C 1
ATOM 1511 O O . PRO A 1 192 ? 12.552 36.544 10.795 1.00 39.50 192 PRO A O 1
ATOM 1514 N N . LEU A 1 193 ? 10.765 35.231 11.094 1.00 38.09 193 LEU A N 1
ATOM 1515 C CA . LEU A 1 193 ? 11.099 34.797 12.458 1.00 38.09 193 LEU A CA 1
ATOM 1516 C C . LEU A 1 193 ? 11.722 33.390 12.547 1.00 38.09 193 LEU A C 1
ATOM 1518 O O . LEU A 1 193 ? 11.852 32.859 13.645 1.00 38.09 193 LEU A O 1
ATOM 1522 N N . GLY A 1 194 ? 12.146 32.796 11.426 1.00 39.22 194 GLY A N 1
ATOM 1523 C CA . GLY A 1 194 ? 12.875 31.522 11.447 1.00 39.22 194 GLY A CA 1
ATOM 1524 C C . GLY A 1 194 ? 11.956 30.325 11.692 1.00 39.22 194 GLY A C 1
ATOM 1525 O O . GLY A 1 194 ? 12.020 29.660 12.720 1.00 39.22 194 GLY A O 1
ATOM 1526 N N . GLY A 1 195 ? 11.089 30.063 10.718 1.00 38.88 195 GLY A N 1
ATOM 1527 C CA . GLY A 1 195 ? 10.219 28.892 10.654 1.00 38.88 195 GLY A CA 1
ATOM 1528 C C . GLY A 1 195 ? 9.430 28.953 9.354 1.00 38.88 195 GLY A C 1
ATOM 1529 O O . GLY A 1 195 ? 8.455 29.694 9.261 1.00 38.88 195 GLY A O 1
ATOM 1530 N N . GLY A 1 196 ? 9.904 28.264 8.316 1.00 35.72 196 GLY A N 1
ATOM 1531 C CA . GLY A 1 196 ? 9.229 28.235 7.019 1.00 35.72 196 GLY A CA 1
ATOM 1532 C C . GLY A 1 196 ? 7.976 27.368 7.090 1.00 35.72 196 GLY A C 1
ATOM 1533 O O . GLY A 1 196 ? 8.050 26.212 7.503 1.00 35.72 196 GLY A O 1
ATOM 1534 N N . ILE A 1 197 ? 6.831 27.914 6.683 1.00 39.50 197 ILE A N 1
ATOM 1535 C CA . ILE A 1 197 ? 5.634 27.118 6.403 1.00 39.50 197 ILE A CA 1
ATOM 1536 C C . ILE A 1 197 ? 5.699 26.783 4.914 1.00 39.50 197 ILE A C 1
ATOM 1538 O O . ILE A 1 197 ? 5.634 27.673 4.067 1.00 39.50 197 ILE A O 1
ATOM 1542 N N . SER A 1 198 ? 5.856 25.499 4.592 1.00 36.12 198 SER A N 1
ATOM 1543 C CA . SER A 1 198 ? 5.715 25.032 3.212 1.00 36.12 198 SER A CA 1
ATOM 1544 C C . SER A 1 198 ? 4.229 24.865 2.923 1.00 36.12 198 SER A C 1
ATOM 1546 O O . SER A 1 198 ? 3.580 23.999 3.509 1.00 36.12 198 SER A O 1
ATOM 1548 N N . VAL A 1 199 ? 3.680 25.714 2.057 1.00 35.06 199 VAL A N 1
ATOM 1549 C CA . VAL A 1 199 ? 2.334 25.518 1.517 1.00 35.06 199 VAL A CA 1
ATOM 1550 C C . VAL A 1 199 ? 2.496 24.667 0.265 1.00 35.06 199 VAL A C 1
ATOM 1552 O O . VAL A 1 199 ? 3.009 25.130 -0.752 1.00 35.06 199 VAL A O 1
ATOM 1555 N N . VAL A 1 200 ? 2.120 23.394 0.367 1.00 37.31 200 VAL A N 1
ATOM 1556 C CA . VAL A 1 200 ? 2.061 22.501 -0.790 1.00 37.31 200 VAL A CA 1
ATOM 1557 C C . VAL A 1 200 ? 0.726 22.753 -1.476 1.00 37.31 200 VAL A C 1
ATOM 1559 O O . VAL A 1 200 ? -0.323 22.400 -0.939 1.00 37.31 200 VAL A O 1
ATOM 1562 N N . ASP A 1 201 ? 0.759 23.388 -2.644 1.00 34.06 201 ASP A N 1
ATOM 1563 C CA . ASP A 1 201 ? -0.410 23.453 -3.514 1.00 34.06 201 ASP A CA 1
ATOM 1564 C C . ASP A 1 201 ? -0.478 22.122 -4.272 1.00 34.06 201 ASP A C 1
ATOM 1566 O O . ASP A 1 201 ? 0.229 21.915 -5.259 1.00 34.06 201 ASP A O 1
ATOM 1570 N N . MET A 1 202 ? -1.227 21.150 -3.743 1.00 35.84 202 MET A N 1
ATOM 1571 C CA . MET A 1 202 ? -1.406 19.854 -4.403 1.00 35.84 202 MET A CA 1
ATOM 1572 C C . MET A 1 202 ? -2.339 20.018 -5.607 1.00 35.84 202 MET A C 1
ATOM 1574 O O . MET A 1 202 ? -3.525 19.698 -5.544 1.00 35.84 202 MET A O 1
ATOM 1578 N N . PHE A 1 203 ? -1.802 20.501 -6.727 1.00 34.84 203 PHE A N 1
ATOM 1579 C CA . PHE A 1 203 ? -2.439 20.309 -8.026 1.00 34.84 203 PHE A CA 1
ATOM 1580 C C . PHE A 1 203 ? -2.071 18.940 -8.574 1.00 34.84 203 PHE A C 1
ATOM 1582 O O . PHE A 1 203 ? -1.188 18.784 -9.415 1.00 34.84 203 PHE A O 1
ATOM 1589 N N . ASP A 1 204 ? -2.821 17.952 -8.117 1.00 39.00 204 ASP A N 1
ATOM 1590 C CA . ASP A 1 204 ? -2.935 16.666 -8.777 1.00 39.00 204 ASP A CA 1
ATOM 1591 C C . ASP A 1 204 ? -3.803 16.868 -10.034 1.00 39.00 204 ASP A C 1
ATOM 1593 O O . ASP A 1 204 ? -5.024 16.708 -10.018 1.00 39.00 204 ASP A O 1
ATOM 1597 N N . VAL A 1 205 ? -3.200 17.293 -11.151 1.00 34.66 205 VAL A N 1
ATOM 1598 C CA . VAL A 1 205 ? -3.916 17.316 -12.438 1.00 34.66 205 VAL A CA 1
ATOM 1599 C C . VAL A 1 205 ? -3.971 15.890 -12.973 1.00 34.66 205 VAL A C 1
ATOM 1601 O O . VAL A 1 205 ? -3.158 15.473 -13.796 1.00 34.66 205 VAL A O 1
ATOM 1604 N N . TRP A 1 206 ? -4.956 15.133 -12.495 1.00 42.62 206 TRP A N 1
ATOM 1605 C CA . TRP A 1 206 ? -5.286 13.825 -13.045 1.00 42.62 206 TRP A CA 1
ATOM 1606 C C . TRP A 1 206 ? -6.022 13.982 -14.383 1.00 42.62 206 TRP A C 1
ATOM 1608 O O . TRP A 1 206 ? -7.013 14.721 -14.462 1.00 42.62 206 TRP A O 1
ATOM 1618 N N . PRO A 1 207 ? -5.627 13.249 -15.440 1.00 31.91 207 PRO A N 1
ATOM 1619 C CA . PRO A 1 207 ? -6.410 13.184 -16.664 1.00 31.91 207 PRO A CA 1
ATOM 1620 C C . PRO A 1 207 ? -7.712 12.417 -16.383 1.00 31.91 207 PRO A C 1
ATOM 1622 O O . PRO A 1 207 ? -7.743 11.190 -16.388 1.00 31.91 207 PRO A O 1
ATOM 1625 N N . GLY A 1 208 ? -8.802 13.143 -16.105 1.00 36.12 208 GLY A N 1
ATOM 1626 C CA . GLY A 1 208 ? -10.142 12.554 -15.975 1.00 36.12 208 GLY A CA 1
ATOM 1627 C C . GLY A 1 208 ? -11.098 13.210 -14.978 1.00 36.12 208 GLY A C 1
ATOM 1628 O O . GLY A 1 208 ? -12.299 12.952 -15.063 1.00 36.12 208 GLY A O 1
ATOM 1629 N N . GLN A 1 209 ? -10.641 14.082 -14.074 1.00 32.59 209 GLN A N 1
ATOM 1630 C CA . GLN A 1 209 ? -11.560 14.820 -13.199 1.00 32.59 209 GLN A CA 1
ATOM 1631 C C . GLN A 1 209 ? -12.032 16.116 -13.869 1.00 32.59 209 GLN A C 1
ATOM 1633 O O . GLN A 1 209 ? -11.341 17.130 -13.891 1.00 32.59 209 GLN A O 1
ATOM 1638 N N . ARG A 1 210 ? -13.253 16.095 -14.419 1.00 27.94 210 ARG A N 1
ATOM 1639 C CA . ARG A 1 210 ? -14.023 17.329 -14.623 1.00 27.94 210 ARG A CA 1
ATOM 1640 C C . ARG A 1 210 ? -14.654 17.703 -13.287 1.00 27.94 210 ARG A C 1
ATOM 1642 O O . ARG A 1 210 ? -15.599 17.040 -12.862 1.00 27.94 210 ARG A O 1
ATOM 1649 N N . TYR A 1 211 ? -14.150 18.753 -12.653 1.00 36.16 211 TYR A N 1
ATOM 1650 C CA . TYR A 1 211 ? -14.834 19.379 -11.526 1.00 36.16 211 TYR A CA 1
ATOM 1651 C C . TYR A 1 211 ? -16.168 19.971 -12.017 1.00 36.16 211 TYR A C 1
ATOM 1653 O O . TYR A 1 211 ? -16.202 20.691 -13.018 1.00 36.16 211 TYR A O 1
ATOM 1661 N N . ARG A 1 212 ? -17.267 19.602 -11.353 1.00 32.84 212 ARG A N 1
ATOM 1662 C CA . ARG A 1 212 ? -18.536 20.341 -11.371 1.00 32.84 212 ARG A CA 1
ATOM 1663 C C . ARG A 1 212 ? -18.629 21.152 -10.094 1.00 32.84 212 ARG A C 1
ATOM 1665 O O . ARG A 1 212 ? -18.209 20.601 -9.053 1.00 32.84 212 ARG A O 1
#

pLDDT: mean 75.75, std 19.22, range [27.94, 97.31]

Radius of gyration: 18.72 Å; chains: 1; bounding box: 42×51×51 Å